Protein AF-A0A7C3EYP2-F1 (afdb_monomer_lite)

Secondary structure (DSSP, 8-state):
--HHHHHHHHHHHHHHHHHHHHHTTS-HHHHHHHHH--STTT-HHHHHHHHHHHHHHHHHHT--GGGHHHHHHHHHHHHHHHHHTT--HHHHHHHHHHHHHHHHHHHGGG--SHHHHHHHHHHHHHHHHHHHHHHHHHHHHHHHHHHHHHHHHHHHHHHHHHHHHHHHT--S------------

Radius of gyration: 26.01 Å; chains: 1; bounding box: 53×45×93 Å

Sequence (184 aa):
MDLNLSLNNSKGLLLSEWINSVFDSYPVESGKFLKNGKNRFSNPVGYNIAKDLETLFDFIINYS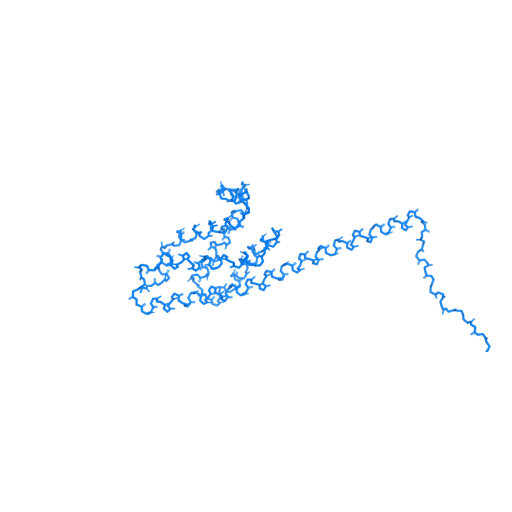DSNKPKIRESLNNFLKIRVVQDFDPSVTINFFLNLKKIIYSNLNGHLNNTNDLDNLMDLFNTIDSIALEAVDIFVSLKAKIYEIKANEMKNRFGKMADRIMKKYGIDENFDNDTNLSEGS

Foldseek 3Di:
DPLLVLCVVCVVVLLVQLLLVLLVLDDPVSSVQLVPDPDCVSHVPSVLLSVLSSQLSVCLSVPDPVCVVVNLVSLLSNLLVCVVVVHDLVSSLCSLVSSLVSSCVSCVVPQDDPVSVVVSVVSNVSSVVSSVSSSVSNVVSNVVVVVVVVVVVVVVVVVVVVVVC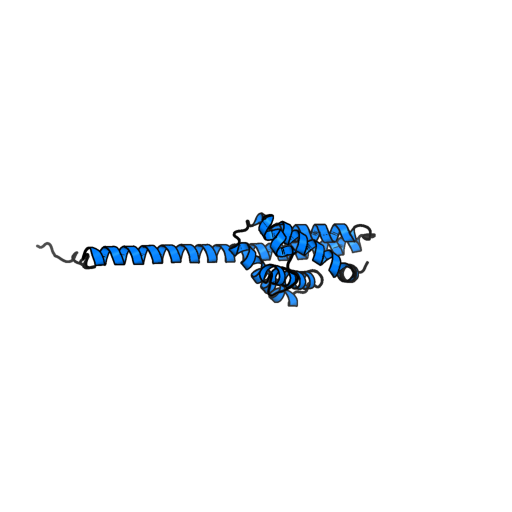VVVVPDPPPDPPPPDDDDD

Structure (mmCIF, N/CA/C/O backbone):
data_AF-A0A7C3EYP2-F1
#
_entry.id   AF-A0A7C3EYP2-F1
#
loop_
_atom_site.group_PDB
_atom_site.id
_atom_site.type_symbol
_atom_site.label_atom_id
_atom_site.label_alt_id
_atom_site.label_comp_id
_atom_site.label_asym_id
_atom_site.label_entity_id
_atom_site.label_seq_id
_atom_site.pdbx_PDB_ins_code
_atom_site.Cartn_x
_atom_site.Cartn_y
_atom_site.Cartn_z
_atom_site.occupancy
_atom_site.B_iso_or_equiv
_atom_site.auth_seq_id
_atom_site.auth_comp_id
_atom_site.auth_asym_id
_atom_site.auth_atom_id
_atom_site.pdbx_PDB_model_num
ATOM 1 N N . MET A 1 1 ? 19.750 -3.880 -20.215 1.00 71.00 1 MET A N 1
ATOM 2 C CA . MET A 1 1 ? 19.054 -2.594 -20.013 1.00 71.00 1 MET A CA 1
ATOM 3 C C . MET A 1 1 ? 19.308 -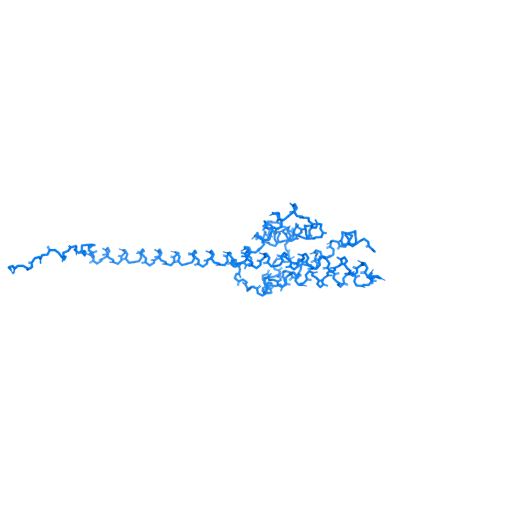2.147 -18.587 1.00 71.00 1 MET A C 1
ATOM 5 O O . MET A 1 1 ? 19.371 -2.994 -17.707 1.00 71.00 1 MET A O 1
ATOM 9 N N . ASP A 1 2 ? 19.500 -0.852 -18.345 1.00 83.38 2 ASP A N 1
ATOM 10 C CA . ASP A 1 2 ? 19.479 -0.345 -16.969 1.00 83.38 2 ASP A CA 1
ATOM 11 C C . ASP A 1 2 ? 18.010 -0.191 -16.552 1.00 83.38 2 ASP A C 1
ATOM 13 O O . ASP A 1 2 ? 17.324 0.736 -16.991 1.00 83.38 2 ASP A O 1
ATOM 17 N N . LEU A 1 3 ? 17.514 -1.156 -15.770 1.00 85.19 3 LEU A N 1
ATOM 18 C CA . LEU A 1 3 ? 16.118 -1.212 -15.336 1.00 85.19 3 LEU A CA 1
ATOM 19 C C . LEU A 1 3 ? 15.719 0.061 -14.578 1.00 85.19 3 LEU A C 1
ATOM 21 O O . LEU A 1 3 ? 14.656 0.623 -14.841 1.00 85.19 3 LEU A O 1
ATOM 25 N N . ASN A 1 4 ? 16.586 0.550 -13.692 1.00 83.00 4 ASN A N 1
ATOM 26 C CA . ASN A 1 4 ? 16.310 1.735 -12.885 1.00 83.00 4 ASN A CA 1
ATOM 27 C C . ASN A 1 4 ? 16.247 2.986 -13.755 1.00 83.00 4 ASN A C 1
ATOM 29 O O . ASN A 1 4 ? 15.359 3.818 -13.570 1.00 83.00 4 ASN A O 1
ATOM 33 N N . LEU A 1 5 ? 17.139 3.118 -14.738 1.00 85.75 5 LEU A N 1
ATOM 34 C CA . LEU A 1 5 ? 17.087 4.230 -15.686 1.00 85.75 5 LEU A CA 1
ATOM 35 C C . LEU A 1 5 ? 15.774 4.223 -16.484 1.00 85.75 5 LEU A C 1
ATOM 37 O O . LEU A 1 5 ? 15.124 5.257 -16.628 1.00 85.75 5 LEU A O 1
ATOM 41 N N . SER A 1 6 ? 15.347 3.060 -16.973 1.00 87.25 6 SER A N 1
ATOM 42 C CA . SER A 1 6 ? 14.109 2.929 -17.746 1.00 87.25 6 SER A CA 1
ATOM 43 C C . SER A 1 6 ? 12.844 3.169 -16.921 1.00 87.25 6 SER A C 1
ATOM 45 O O . SER A 1 6 ? 11.919 3.827 -17.405 1.00 87.25 6 SER A O 1
ATOM 47 N N . LEU A 1 7 ? 12.811 2.703 -15.670 1.00 88.06 7 LEU A N 1
ATOM 48 C CA . LEU A 1 7 ? 11.735 3.001 -14.723 1.00 88.06 7 LEU A CA 1
ATOM 49 C C . LEU A 1 7 ? 11.681 4.490 -14.384 1.00 88.06 7 LEU A C 1
ATOM 51 O O . LEU A 1 7 ? 10.604 5.076 -14.386 1.00 88.06 7 LEU A O 1
ATOM 55 N N . ASN A 1 8 ? 12.830 5.130 -14.162 1.00 86.94 8 ASN A N 1
ATOM 56 C CA . ASN A 1 8 ? 12.886 6.569 -13.904 1.00 86.94 8 ASN A CA 1
ATOM 57 C C . ASN A 1 8 ? 12.419 7.388 -15.117 1.00 86.94 8 ASN A C 1
ATOM 59 O O . ASN A 1 8 ? 11.638 8.325 -14.957 1.00 86.94 8 ASN A O 1
ATOM 63 N N . ASN A 1 9 ? 12.809 6.998 -16.334 1.00 89.50 9 ASN A N 1
ATOM 64 C CA . ASN A 1 9 ? 12.371 7.663 -17.566 1.00 89.50 9 ASN A CA 1
ATOM 65 C C . ASN A 1 9 ? 10.856 7.541 -17.801 1.00 89.50 9 ASN A C 1
ATOM 67 O O . ASN A 1 9 ? 10.242 8.443 -18.365 1.00 89.50 9 ASN A O 1
ATOM 71 N N . SER A 1 10 ? 10.247 6.440 -17.353 1.00 90.12 10 SER A N 1
ATOM 72 C CA . SER A 1 10 ? 8.806 6.179 -17.464 1.00 90.12 10 SER A CA 1
ATOM 73 C C . SER A 1 10 ? 8.018 6.494 -16.184 1.00 90.12 10 SER A C 1
ATOM 75 O O . SER A 1 10 ? 6.797 6.328 -16.171 1.00 90.12 10 SER A O 1
ATOM 77 N N . LYS A 1 11 ? 8.670 7.015 -15.128 1.00 91.00 11 LYS A N 1
ATOM 78 C CA . LYS A 1 11 ? 8.081 7.243 -13.794 1.00 91.00 11 LYS A CA 1
ATOM 79 C C . LYS A 1 11 ? 6.747 7.971 -13.864 1.00 91.00 11 LYS A C 1
ATOM 81 O O . LYS A 1 11 ? 5.790 7.540 -13.234 1.00 91.00 11 LYS A O 1
ATOM 86 N N . GLY A 1 12 ? 6.672 9.064 -14.625 1.00 90.56 12 GLY A N 1
ATOM 87 C CA . GLY A 1 12 ? 5.452 9.871 -14.719 1.00 90.56 12 GLY A CA 1
ATOM 88 C C . GLY A 1 12 ? 4.246 9.078 -15.232 1.00 90.56 12 GLY A C 1
ATOM 89 O O . GLY A 1 12 ? 3.145 9.224 -14.703 1.00 90.56 12 GLY A O 1
ATOM 90 N N . LEU A 1 13 ? 4.466 8.204 -16.217 1.00 93.31 13 LEU A N 1
ATOM 91 C CA . LEU A 1 13 ? 3.429 7.340 -16.776 1.00 93.31 13 LEU A CA 1
ATOM 92 C C . LEU A 1 13 ? 3.058 6.227 -15.790 1.00 93.31 13 LEU A C 1
ATOM 94 O O . LEU A 1 13 ? 1.887 6.105 -15.435 1.00 93.31 13 LEU A O 1
ATOM 98 N N . LEU A 1 14 ? 4.050 5.490 -15.280 1.00 94.44 14 LEU A N 1
ATOM 99 C CA . LEU A 1 14 ? 3.839 4.383 -14.337 1.00 94.44 14 LEU A CA 1
ATOM 100 C C . LEU A 1 14 ? 3.109 4.845 -13.070 1.00 94.44 14 LEU A C 1
ATOM 102 O O . LEU A 1 14 ? 2.150 4.216 -12.625 1.00 94.44 14 LEU A O 1
ATOM 106 N N . LEU A 1 15 ? 3.537 5.977 -12.509 1.00 93.25 15 LEU A N 1
ATOM 107 C CA . LEU A 1 15 ? 2.938 6.565 -11.318 1.00 93.25 15 LEU A CA 1
ATOM 108 C C . LEU A 1 15 ? 1.503 7.026 -11.587 1.00 93.25 15 LEU A C 1
ATOM 110 O O . LEU A 1 15 ? 0.626 6.803 -10.754 1.00 93.25 15 LEU A O 1
ATOM 114 N N . SER A 1 16 ? 1.240 7.636 -12.747 1.00 92.56 16 SER A N 1
ATOM 115 C CA . SER A 1 16 ? -0.114 8.052 -13.116 1.00 92.56 16 SER A CA 1
ATOM 116 C C . SER A 1 16 ? -1.056 6.855 -13.253 1.00 92.56 16 SER A C 1
ATOM 118 O O . SER A 1 16 ? -2.148 6.873 -12.682 1.00 92.56 16 SER A O 1
ATOM 120 N N . GLU A 1 17 ? -0.635 5.795 -13.948 1.00 94.81 17 GLU A N 1
ATOM 121 C CA . GLU A 1 17 ? -1.406 4.553 -14.070 1.00 94.81 17 GLU A CA 1
ATOM 122 C C . GLU A 1 17 ? -1.655 3.914 -12.703 1.00 94.81 17 GLU A C 1
ATOM 124 O O . GLU A 1 17 ? -2.774 3.489 -12.399 1.00 94.81 17 GLU A O 1
ATOM 129 N N . TRP A 1 18 ? -0.642 3.909 -11.838 1.00 95.31 18 TRP A N 1
ATOM 130 C CA . TRP A 1 18 ? -0.752 3.301 -10.522 1.00 95.31 18 TRP A CA 1
ATOM 131 C C . TRP A 1 18 ? -1.697 4.068 -9.595 1.00 95.31 18 TRP A C 1
ATOM 133 O O . TRP A 1 18 ? -2.602 3.461 -9.014 1.00 95.31 18 TRP A O 1
ATOM 143 N N . ILE A 1 19 ? -1.566 5.395 -9.519 1.00 92.12 19 ILE A N 1
ATOM 144 C CA . ILE A 1 19 ? -2.482 6.266 -8.769 1.00 92.12 19 ILE A CA 1
ATOM 145 C C . ILE A 1 19 ? -3.916 6.099 -9.284 1.00 92.12 19 ILE A C 1
ATOM 147 O O . ILE A 1 19 ? -4.846 5.950 -8.488 1.00 92.12 19 ILE A O 1
ATOM 151 N N . ASN A 1 20 ? -4.108 6.063 -10.605 1.00 91.62 20 ASN A N 1
ATOM 152 C CA . ASN A 1 20 ? -5.425 5.838 -11.194 1.00 91.62 20 ASN A CA 1
ATOM 153 C C . ASN A 1 20 ? -6.003 4.481 -10.780 1.00 91.62 20 ASN A C 1
ATOM 155 O O . ASN A 1 20 ? -7.149 4.437 -10.336 1.00 91.62 20 ASN A O 1
ATOM 159 N N . SER A 1 21 ? -5.198 3.412 -10.815 1.00 92.62 21 SER A N 1
ATOM 160 C CA . SER A 1 21 ? -5.619 2.079 -10.364 1.00 92.62 21 SER A CA 1
ATOM 161 C C . SER A 1 21 ? -6.024 2.056 -8.884 1.00 92.62 21 SER A C 1
ATOM 163 O O . SER A 1 21 ? -6.942 1.334 -8.494 1.00 92.62 21 SER A O 1
ATOM 165 N N . VAL A 1 22 ? -5.374 2.876 -8.050 1.00 91.56 22 VAL A N 1
ATOM 166 C CA . VAL A 1 22 ? -5.739 3.044 -6.642 1.00 91.56 22 VAL A CA 1
ATOM 167 C C . VAL A 1 22 ? -7.071 3.770 -6.519 1.00 91.56 22 VAL A C 1
ATOM 169 O O . VAL A 1 22 ? -7.926 3.315 -5.764 1.00 91.56 22 VAL A O 1
ATOM 172 N N . PHE A 1 23 ? -7.295 4.851 -7.261 1.00 89.94 23 PHE A N 1
ATOM 173 C CA . PHE A 1 23 ? -8.579 5.554 -7.238 1.00 89.94 23 PHE A CA 1
ATOM 174 C C . PHE A 1 23 ? -9.731 4.707 -7.783 1.00 89.94 23 PHE A C 1
ATOM 176 O O . PHE A 1 23 ? -10.835 4.790 -7.253 1.00 89.94 23 PHE A O 1
ATOM 183 N N . ASP A 1 24 ? -9.470 3.838 -8.758 1.00 89.44 24 ASP A N 1
ATOM 184 C CA . ASP A 1 24 ? -10.454 2.883 -9.281 1.00 89.44 24 ASP A CA 1
ATOM 185 C C . ASP A 1 24 ? -10.814 1.768 -8.290 1.00 89.44 24 ASP A C 1
ATOM 187 O O . ASP A 1 24 ? -11.819 1.088 -8.473 1.00 89.44 24 ASP A O 1
ATOM 191 N N . SER A 1 25 ? -10.044 1.603 -7.206 1.00 87.94 25 SER A N 1
ATOM 192 C CA . SER A 1 25 ? -10.422 0.705 -6.107 1.00 87.94 25 SER A CA 1
ATOM 193 C C . SER A 1 25 ? -11.463 1.302 -5.150 1.00 87.94 25 SER A C 1
ATOM 195 O O . SER A 1 25 ? -11.993 0.580 -4.311 1.00 87.94 25 SER A O 1
ATOM 197 N N . TYR A 1 26 ? -11.778 2.597 -5.268 1.00 84.56 26 TYR A N 1
ATOM 198 C CA . TYR A 1 26 ? -12.835 3.245 -4.488 1.00 84.56 26 TYR A CA 1
ATOM 199 C C . TYR A 1 26 ? -14.195 3.116 -5.191 1.00 84.56 26 TYR A C 1
ATOM 201 O O . TYR A 1 26 ? -14.243 3.046 -6.422 1.00 84.56 26 TYR A O 1
ATOM 209 N N . PRO A 1 27 ? -15.317 3.155 -4.444 1.00 82.38 27 PRO A N 1
ATOM 210 C CA . PRO A 1 27 ? -16.649 3.241 -5.038 1.00 82.38 27 PRO A CA 1
ATOM 211 C C . PRO A 1 27 ? -16.726 4.359 -6.085 1.00 82.38 27 PRO A C 1
ATOM 213 O O . PRO A 1 27 ? -16.135 5.422 -5.893 1.00 82.38 27 PRO A O 1
ATOM 216 N N . VAL A 1 28 ? -17.470 4.138 -7.174 1.00 75.88 28 VAL A N 1
ATOM 217 C CA . VAL A 1 28 ? -17.462 4.991 -8.384 1.00 75.88 28 VAL A CA 1
ATOM 218 C C . VAL A 1 28 ? -17.625 6.485 -8.076 1.00 75.88 28 VAL A C 1
ATOM 220 O O . VAL A 1 28 ? -16.943 7.319 -8.674 1.00 75.88 28 VAL A O 1
ATOM 223 N N . GLU A 1 29 ? -18.504 6.840 -7.140 1.00 71.25 29 GLU A N 1
ATOM 224 C CA . GLU A 1 29 ? -18.741 8.234 -6.746 1.00 71.25 29 GLU A CA 1
ATOM 225 C C . GLU A 1 29 ? -17.536 8.848 -6.019 1.00 71.25 29 GLU A C 1
ATOM 227 O O . GLU A 1 29 ? -17.077 9.935 -6.380 1.00 71.25 29 GLU A O 1
ATOM 232 N N . SER A 1 30 ? -16.960 8.127 -5.054 1.00 74.12 30 SER A N 1
ATOM 233 C CA . SER A 1 30 ? -15.764 8.555 -4.322 1.00 74.12 30 SER A CA 1
ATOM 234 C C . SER A 1 30 ? -14.523 8.579 -5.219 1.00 74.12 30 SER A C 1
ATOM 236 O O . SER A 1 30 ? -13.740 9.524 -5.157 1.00 74.12 30 SER A O 1
ATOM 238 N N . GLY A 1 31 ? -14.362 7.592 -6.106 1.00 74.38 31 GLY A N 1
ATOM 239 C CA . GLY A 1 31 ? -13.248 7.513 -7.053 1.00 74.38 31 GLY A CA 1
ATOM 240 C C . GLY A 1 31 ? -13.218 8.695 -8.027 1.00 74.38 31 GLY A C 1
ATOM 241 O O . GLY A 1 31 ? -12.165 9.298 -8.236 1.00 74.38 31 GLY A O 1
ATOM 242 N N . LYS A 1 32 ? -14.377 9.106 -8.566 1.00 74.19 32 LYS A N 1
ATOM 243 C CA . LYS A 1 32 ? -14.487 10.305 -9.423 1.00 74.19 32 LYS A CA 1
ATOM 244 C C . LYS A 1 32 ? -14.078 11.580 -8.684 1.00 74.19 32 LYS A C 1
ATOM 246 O O . LYS A 1 32 ? -13.368 12.410 -9.249 1.00 74.19 32 LYS A O 1
ATOM 251 N N . PHE A 1 33 ? -14.490 11.729 -7.426 1.00 75.38 33 PHE A N 1
ATOM 252 C CA . PHE A 1 33 ? -14.100 12.875 -6.604 1.00 75.38 33 PHE A CA 1
ATOM 253 C C . PHE A 1 33 ? -12.584 12.909 -6.359 1.00 75.38 33 PHE A C 1
ATOM 255 O O . PHE A 1 33 ? -11.954 13.952 -6.542 1.00 75.38 33 PHE A O 1
ATOM 262 N N . LEU A 1 34 ? -11.984 11.756 -6.041 1.00 77.38 34 LEU A N 1
ATOM 263 C CA . LEU A 1 34 ? -10.539 11.629 -5.832 1.00 77.38 34 LEU A CA 1
ATOM 264 C C . LEU A 1 34 ? -9.728 11.931 -7.104 1.00 77.38 34 LEU A C 1
ATOM 266 O O . LEU A 1 34 ? -8.664 12.539 -7.001 1.00 77.38 34 LEU A O 1
ATOM 270 N N . LYS A 1 35 ? -10.242 11.577 -8.290 1.00 76.38 35 LYS A N 1
ATOM 271 C CA . LYS A 1 35 ? -9.603 11.852 -9.592 1.00 76.38 35 LYS A CA 1
ATOM 272 C C . LYS A 1 35 ? -9.682 13.322 -10.027 1.00 76.38 35 LYS A C 1
ATOM 274 O O . LYS A 1 35 ? -8.767 13.817 -10.680 1.00 76.38 35 LYS A O 1
ATOM 279 N N . ASN A 1 36 ? -10.752 14.034 -9.672 1.00 66.38 36 ASN A N 1
ATOM 280 C CA . ASN A 1 36 ? -11.048 15.362 -10.227 1.00 66.38 36 ASN A CA 1
ATOM 281 C C . ASN A 1 36 ? -10.349 16.536 -9.515 1.00 66.38 36 ASN A C 1
ATOM 283 O O . ASN A 1 36 ? -10.402 17.670 -9.994 1.00 66.38 36 ASN A O 1
ATOM 287 N N . GLY A 1 37 ? -9.683 16.308 -8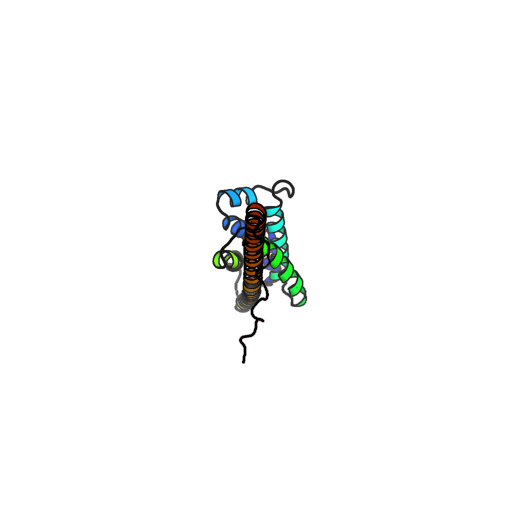.381 1.00 56.75 37 GLY A N 1
ATOM 288 C CA . GLY A 1 37 ? -9.077 17.382 -7.595 1.00 56.75 37 GLY A CA 1
ATOM 289 C C . GLY A 1 37 ? -7.560 17.477 -7.735 1.00 56.75 37 GLY A C 1
ATOM 290 O O . GLY A 1 37 ? -6.846 16.796 -7.009 1.00 56.75 37 GLY A O 1
ATOM 291 N N . LYS A 1 38 ? -7.070 18.389 -8.588 1.00 54.66 38 LYS A N 1
ATOM 292 C CA . LYS A 1 38 ? -5.643 18.789 -8.647 1.00 54.66 38 LYS A CA 1
ATOM 293 C C . LYS A 1 38 ? -5.220 19.727 -7.506 1.00 54.66 38 LYS A C 1
ATOM 295 O O . LYS A 1 38 ? -4.036 19.991 -7.327 1.00 54.66 38 LYS A O 1
ATOM 300 N N . ASN A 1 39 ? -6.179 20.269 -6.753 1.00 61.38 39 ASN A N 1
ATOM 301 C CA . ASN A 1 39 ? -5.937 21.244 -5.697 1.00 61.38 39 ASN A CA 1
ATOM 302 C C . ASN A 1 39 ? -6.063 20.584 -4.312 1.00 61.38 39 ASN A C 1
ATOM 304 O O . ASN A 1 39 ? -7.123 20.069 -3.954 1.00 61.38 39 ASN A O 1
ATOM 308 N N . ARG A 1 40 ? -4.993 20.663 -3.508 1.00 64.81 40 ARG A N 1
ATOM 309 C CA . ARG A 1 40 ? -4.928 20.166 -2.119 1.00 64.81 40 ARG A CA 1
ATOM 310 C C . ARG A 1 40 ? -6.051 20.681 -1.210 1.00 64.81 40 ARG A C 1
ATOM 312 O O . ARG A 1 40 ? -6.354 20.035 -0.215 1.00 64.81 40 ARG A O 1
ATOM 319 N N . PHE A 1 41 ? -6.649 21.831 -1.528 1.00 62.62 41 PHE A N 1
ATOM 320 C CA . PHE A 1 41 ? -7.737 22.419 -0.744 1.00 62.62 41 PHE A CA 1
ATOM 321 C C . PHE A 1 41 ? -9.117 21.873 -1.123 1.00 62.62 41 PHE A C 1
ATOM 323 O O . PHE A 1 41 ? -9.984 21.796 -0.260 1.00 62.62 41 PHE A O 1
ATOM 330 N N . SER A 1 42 ? -9.325 21.467 -2.380 1.00 67.62 42 SER A N 1
ATOM 331 C CA . SER A 1 42 ? -10.602 20.888 -2.822 1.00 67.62 42 SER A CA 1
ATOM 332 C C . SER A 1 42 ? -10.642 19.364 -2.704 1.00 67.62 42 SER A C 1
ATOM 334 O O . SER A 1 42 ? -11.723 18.798 -2.584 1.00 67.62 42 SER A O 1
ATOM 336 N N . ASN A 1 43 ? -9.482 18.699 -2.708 1.00 79.81 43 ASN A N 1
ATOM 337 C CA . ASN A 1 43 ? -9.355 17.244 -2.599 1.00 79.81 43 ASN A CA 1
ATOM 338 C C . ASN A 1 43 ? -8.125 16.844 -1.758 1.00 79.81 43 ASN A C 1
ATOM 340 O O . ASN A 1 43 ? -7.140 16.317 -2.286 1.00 79.81 43 ASN A O 1
ATOM 344 N N . PRO A 1 44 ? -8.143 17.103 -0.439 1.00 76.25 44 PRO A N 1
ATOM 345 C CA . PRO A 1 44 ? -7.002 16.820 0.430 1.00 76.25 44 PRO A CA 1
ATOM 346 C C . PRO A 1 44 ? -6.674 15.323 0.508 1.00 76.25 44 PRO A C 1
ATOM 348 O O . PRO A 1 44 ? -5.506 14.954 0.590 1.00 76.25 44 PRO A O 1
ATOM 351 N N . VAL A 1 45 ? -7.688 14.451 0.446 1.00 79.31 45 VAL A N 1
ATOM 352 C CA . VAL A 1 45 ? -7.500 12.994 0.518 1.00 79.31 45 VAL A CA 1
ATOM 353 C C . VAL A 1 45 ? -6.816 12.469 -0.742 1.00 79.31 45 VAL A C 1
ATOM 355 O O . VAL A 1 45 ? -5.802 11.786 -0.632 1.00 79.31 45 VAL A O 1
ATOM 358 N N . GLY A 1 46 ? -7.315 12.824 -1.932 1.00 84.06 46 GLY A N 1
ATOM 359 C CA . GLY A 1 46 ? -6.696 12.404 -3.191 1.00 84.06 46 GLY A CA 1
ATOM 360 C C . GLY A 1 46 ? -5.280 12.954 -3.356 1.00 84.06 46 GLY A C 1
ATOM 361 O O . GLY A 1 46 ? -4.395 12.220 -3.787 1.00 84.06 46 GLY A O 1
ATOM 362 N N . TYR A 1 47 ? -5.036 14.198 -2.926 1.00 84.94 47 TYR A N 1
ATOM 363 C CA . TYR A 1 47 ? -3.694 14.784 -2.918 1.00 84.94 47 TYR A CA 1
ATOM 364 C C . TYR A 1 47 ? -2.723 14.011 -2.013 1.00 84.94 47 TYR A C 1
ATOM 366 O O . TYR A 1 47 ? -1.614 13.694 -2.438 1.00 84.94 47 TYR A O 1
ATOM 374 N N . ASN A 1 48 ? -3.133 13.680 -0.783 1.00 84.88 48 ASN A N 1
ATOM 375 C CA . ASN A 1 48 ? -2.282 12.930 0.145 1.00 84.88 48 ASN A CA 1
ATOM 376 C C . ASN A 1 48 ? -1.998 11.514 -0.366 1.00 84.88 48 ASN A C 1
ATOM 378 O O . ASN A 1 48 ? -0.847 11.098 -0.345 1.00 84.88 48 ASN A O 1
ATOM 382 N N . ILE A 1 49 ? -3.006 10.817 -0.906 1.00 85.75 49 ILE A N 1
ATOM 383 C CA . ILE A 1 49 ? -2.812 9.498 -1.526 1.00 85.75 49 ILE A CA 1
ATOM 384 C C . ILE A 1 49 ? -1.802 9.586 -2.673 1.00 85.75 49 ILE A C 1
ATOM 386 O O . ILE A 1 49 ? -0.867 8.796 -2.716 1.00 85.75 49 ILE A O 1
ATOM 390 N N . ALA A 1 50 ? -1.959 10.549 -3.586 1.00 88.44 50 ALA A N 1
ATOM 391 C CA . ALA A 1 50 ? -1.042 10.713 -4.710 1.00 88.44 50 ALA A CA 1
ATOM 392 C C . ALA A 1 50 ? 0.401 10.970 -4.243 1.00 88.44 50 ALA A C 1
ATOM 394 O O . ALA A 1 50 ? 1.324 10.341 -4.749 1.00 88.44 50 ALA A O 1
ATOM 395 N N . LYS A 1 51 ? 0.588 11.838 -3.240 1.00 87.88 51 LYS A N 1
ATOM 396 C CA . LYS A 1 51 ? 1.904 12.158 -2.669 1.00 87.88 51 LYS A CA 1
ATOM 397 C C . LYS A 1 51 ? 2.546 10.967 -1.948 1.00 87.88 51 LYS A C 1
ATOM 399 O O . LYS A 1 51 ? 3.745 10.728 -2.104 1.00 87.88 51 LYS A O 1
ATOM 404 N N . ASP A 1 52 ? 1.768 10.234 -1.154 1.00 88.50 52 ASP A N 1
ATOM 405 C CA . ASP A 1 52 ? 2.249 9.048 -0.442 1.00 88.50 52 ASP A CA 1
ATOM 406 C C . ASP A 1 52 ? 2.642 7.947 -1.435 1.00 88.50 52 ASP A C 1
ATOM 408 O O . ASP A 1 52 ? 3.686 7.319 -1.269 1.00 88.50 52 ASP A O 1
ATOM 412 N N . LEU A 1 53 ? 1.858 7.760 -2.505 1.00 90.75 53 LEU A N 1
ATOM 413 C CA . LEU A 1 53 ? 2.173 6.812 -3.574 1.00 90.75 53 LEU A CA 1
ATOM 414 C C . LEU A 1 53 ? 3.385 7.248 -4.397 1.00 90.75 53 LEU A C 1
ATOM 416 O O . LEU A 1 53 ? 4.219 6.410 -4.706 1.00 90.75 53 LEU A O 1
ATOM 420 N N . GLU A 1 54 ? 3.541 8.532 -4.714 1.00 91.75 54 GLU A N 1
ATOM 421 C CA . GLU A 1 54 ? 4.749 9.037 -5.380 1.00 91.75 54 GLU A CA 1
ATOM 422 C C . GLU A 1 54 ? 6.005 8.728 -4.560 1.00 91.75 54 GLU A C 1
ATOM 424 O O . GLU A 1 54 ? 6.972 8.167 -5.073 1.00 91.75 54 GLU A O 1
ATOM 429 N N . THR A 1 55 ? 5.948 9.023 -3.262 1.00 90.38 55 THR A N 1
ATOM 430 C CA . THR A 1 55 ? 7.047 8.768 -2.326 1.00 90.38 55 THR A CA 1
ATOM 431 C C . THR A 1 55 ? 7.349 7.271 -2.219 1.00 90.38 55 THR A C 1
ATOM 433 O O . THR A 1 55 ? 8.506 6.853 -2.259 1.00 90.38 55 THR A O 1
ATOM 436 N N . LEU A 1 56 ? 6.306 6.446 -2.107 1.00 92.00 56 LEU A N 1
ATOM 437 C CA . LEU A 1 56 ? 6.437 4.996 -2.034 1.00 92.00 56 LEU A CA 1
ATOM 438 C C . LEU A 1 56 ? 7.010 4.415 -3.333 1.00 92.00 56 LEU A C 1
ATOM 440 O O . LEU A 1 56 ? 7.873 3.545 -3.269 1.00 92.00 56 LEU A O 1
ATOM 444 N N . PHE A 1 57 ? 6.581 4.911 -4.496 1.00 93.00 57 PHE A N 1
ATOM 445 C CA . PHE A 1 57 ? 7.107 4.495 -5.796 1.00 93.00 57 PHE A CA 1
ATOM 446 C C . PHE A 1 57 ? 8.614 4.747 -5.882 1.00 93.00 57 PHE A C 1
ATOM 448 O O . PHE A 1 57 ? 9.363 3.837 -6.227 1.00 93.00 57 PHE A O 1
ATOM 455 N N . ASP A 1 58 ? 9.067 5.941 -5.490 1.00 91.69 58 ASP A N 1
ATOM 456 C CA . ASP A 1 58 ? 10.488 6.298 -5.510 1.00 91.69 58 ASP A CA 1
ATOM 457 C C . ASP A 1 58 ? 11.341 5.391 -4.626 1.00 91.69 58 ASP A C 1
ATOM 459 O O . ASP A 1 58 ? 12.442 5.001 -5.023 1.00 91.69 58 ASP A O 1
ATOM 463 N N . PHE A 1 59 ? 10.835 5.024 -3.446 1.00 91.88 59 PHE A N 1
ATOM 464 C CA . PHE A 1 59 ? 11.536 4.100 -2.560 1.00 91.88 59 PHE A CA 1
ATOM 465 C C . PHE A 1 59 ? 11.471 2.644 -3.018 1.00 91.88 59 PHE A C 1
ATOM 467 O O . PHE A 1 59 ? 12.385 1.891 -2.700 1.00 91.88 59 PHE A O 1
ATOM 474 N N . ILE A 1 60 ? 10.431 2.237 -3.749 1.00 91.62 60 ILE A N 1
ATOM 475 C CA . ILE A 1 60 ? 10.337 0.891 -4.327 1.00 91.62 60 ILE A CA 1
ATOM 476 C C . ILE A 1 60 ? 11.340 0.733 -5.472 1.00 91.62 60 ILE A C 1
ATOM 478 O O . ILE A 1 60 ? 12.084 -0.242 -5.492 1.00 91.62 60 ILE A O 1
ATOM 482 N N . ILE A 1 61 ? 11.383 1.677 -6.418 1.00 90.19 61 ILE A N 1
ATOM 483 C CA . ILE A 1 61 ? 12.273 1.561 -7.587 1.00 90.19 61 ILE A CA 1
ATOM 484 C C . ILE A 1 61 ? 13.746 1.782 -7.213 1.00 90.19 61 ILE A C 1
ATOM 486 O O . ILE A 1 61 ? 14.627 1.192 -7.823 1.00 90.19 61 ILE A O 1
ATOM 490 N N . ASN A 1 62 ? 14.021 2.607 -6.196 1.00 88.44 62 ASN A N 1
ATOM 491 C CA . ASN A 1 62 ? 15.369 2.856 -5.675 1.00 88.44 62 ASN A CA 1
ATOM 492 C C . ASN A 1 62 ? 15.551 2.184 -4.308 1.00 88.44 62 ASN A C 1
ATOM 494 O O . ASN A 1 62 ? 16.041 2.799 -3.353 1.00 88.44 62 ASN A O 1
ATOM 498 N N . TYR A 1 63 ? 15.071 0.948 -4.187 1.00 89.69 63 TYR A N 1
ATOM 499 C CA . TYR A 1 63 ? 15.056 0.253 -2.913 1.00 89.69 63 TYR A CA 1
ATOM 500 C C . TYR A 1 63 ? 16.459 0.082 -2.332 1.00 89.69 63 TYR A C 1
ATOM 502 O O . TYR A 1 63 ? 17.407 -0.335 -2.995 1.00 89.69 63 TYR A O 1
ATOM 510 N N . SER A 1 64 ? 16.563 0.394 -1.045 1.00 90.38 64 SER A N 1
ATOM 511 C CA . SER A 1 64 ? 17.735 0.159 -0.216 1.00 90.38 64 SER A CA 1
ATOM 512 C C . SER A 1 64 ? 17.279 -0.089 1.217 1.00 90.38 64 SER A C 1
ATOM 514 O O . SER A 1 64 ? 16.258 0.446 1.660 1.00 90.38 64 SER A O 1
ATOM 516 N N . ASP A 1 65 ? 18.063 -0.841 1.990 1.00 88.06 65 ASP A N 1
ATOM 517 C CA . ASP A 1 65 ? 17.745 -1.099 3.401 1.00 88.06 65 ASP A CA 1
ATOM 518 C C . ASP A 1 65 ? 17.618 0.191 4.228 1.00 88.06 65 ASP A C 1
ATOM 520 O O . ASP A 1 65 ? 16.804 0.271 5.148 1.00 88.06 65 ASP A O 1
ATOM 524 N N . SER A 1 66 ? 18.360 1.239 3.862 1.00 90.56 66 SER A N 1
ATOM 525 C CA . SER A 1 66 ? 18.267 2.564 4.486 1.00 90.56 66 SER A CA 1
ATOM 526 C C . SER A 1 66 ? 16.915 3.259 4.272 1.00 90.56 66 SER A C 1
ATOM 528 O O . SER A 1 66 ? 16.546 4.126 5.066 1.00 90.56 66 SER A O 1
ATOM 530 N N . ASN A 1 67 ? 16.157 2.879 3.238 1.00 90.44 67 ASN A N 1
ATOM 531 C CA . ASN A 1 67 ? 14.852 3.457 2.921 1.00 90.44 67 ASN A CA 1
ATOM 532 C C . ASN A 1 67 ? 13.689 2.741 3.630 1.00 90.44 67 ASN A C 1
ATOM 534 O O . ASN A 1 67 ? 12.591 3.299 3.685 1.00 90.44 67 ASN A O 1
ATOM 538 N N . LYS A 1 68 ? 13.915 1.565 4.241 1.00 89.31 68 LYS A N 1
ATOM 539 C CA . LYS A 1 68 ? 12.874 0.775 4.931 1.00 89.31 68 LYS A CA 1
ATOM 540 C C . LYS A 1 68 ? 12.015 1.581 5.918 1.00 89.31 68 LYS A C 1
ATOM 542 O O . LYS A 1 68 ? 10.790 1.477 5.837 1.00 89.31 68 LYS A O 1
ATOM 547 N N . PRO A 1 69 ? 12.574 2.428 6.810 1.00 91.69 69 PRO A N 1
ATOM 548 C CA . PRO A 1 69 ? 11.750 3.206 7.738 1.00 91.69 69 PRO A CA 1
ATOM 549 C C . PRO A 1 69 ? 10.791 4.167 7.027 1.00 91.69 69 PRO A C 1
ATOM 551 O O . PRO A 1 69 ? 9.647 4.317 7.449 1.00 91.69 69 PRO A O 1
ATOM 554 N N . LYS A 1 70 ? 11.237 4.776 5.921 1.00 90.31 70 LYS A N 1
ATOM 555 C CA . LYS A 1 70 ? 10.433 5.721 5.137 1.00 90.31 70 LYS A CA 1
ATOM 556 C C . LYS A 1 70 ? 9.346 5.006 4.338 1.00 90.31 70 LYS A C 1
ATOM 558 O O . LYS A 1 70 ? 8.213 5.469 4.319 1.00 90.31 70 LYS A O 1
ATOM 563 N N . ILE A 1 71 ? 9.663 3.844 3.757 1.00 91.31 71 ILE A N 1
ATOM 564 C CA . ILE A 1 71 ? 8.672 2.960 3.122 1.00 91.31 71 ILE A CA 1
ATOM 565 C C . ILE A 1 71 ? 7.570 2.623 4.127 1.00 91.31 71 ILE A C 1
ATOM 567 O O . ILE A 1 71 ? 6.389 2.807 3.839 1.00 91.31 71 ILE A O 1
ATOM 571 N N . ARG A 1 72 ? 7.952 2.195 5.335 1.00 92.38 72 ARG A N 1
ATOM 572 C CA . ARG A 1 72 ? 7.007 1.845 6.399 1.00 92.38 72 ARG A CA 1
ATOM 573 C C . ARG A 1 72 ? 6.130 3.026 6.818 1.00 92.38 72 ARG A C 1
ATOM 575 O O . ARG A 1 72 ? 4.939 2.839 7.060 1.00 92.38 72 ARG A O 1
ATOM 582 N N . GLU A 1 73 ? 6.694 4.229 6.906 1.00 91.75 73 GLU A N 1
ATOM 583 C CA . GLU A 1 73 ? 5.946 5.454 7.207 1.00 91.75 73 GLU A CA 1
ATOM 584 C C . GLU A 1 73 ? 4.919 5.779 6.110 1.00 91.75 73 GLU A C 1
ATOM 586 O O . GLU A 1 73 ? 3.733 5.937 6.411 1.00 91.75 73 GLU A O 1
ATOM 591 N N . SER A 1 74 ? 5.343 5.798 4.841 1.00 90.44 74 SER A N 1
ATOM 592 C CA . SER A 1 74 ? 4.456 6.030 3.693 1.00 90.44 74 SER A CA 1
ATOM 593 C C . SER A 1 74 ? 3.347 4.978 3.603 1.00 90.44 74 SER A C 1
ATOM 595 O O . SER A 1 74 ? 2.182 5.325 3.403 1.00 90.44 74 SER A O 1
ATOM 597 N N . LEU A 1 75 ? 3.677 3.700 3.828 1.00 93.12 75 LEU A N 1
ATOM 598 C CA . LEU A 1 75 ? 2.691 2.623 3.902 1.00 93.12 75 LEU A CA 1
ATOM 599 C C . LEU A 1 75 ? 1.684 2.859 5.021 1.00 93.12 75 LEU A C 1
ATOM 601 O O . LEU A 1 75 ? 0.486 2.747 4.790 1.00 93.12 75 LEU A O 1
ATOM 605 N N . ASN A 1 76 ? 2.136 3.203 6.225 1.00 93.62 76 ASN A N 1
ATOM 606 C CA . ASN A 1 76 ? 1.242 3.432 7.356 1.00 93.62 76 ASN A CA 1
ATOM 607 C C . ASN A 1 76 ? 0.248 4.568 7.067 1.00 93.62 76 ASN A C 1
ATOM 609 O O . ASN A 1 76 ? -0.950 4.401 7.297 1.00 93.62 76 ASN A O 1
ATOM 613 N N . ASN A 1 77 ? 0.709 5.681 6.488 1.00 91.31 77 ASN A N 1
ATOM 614 C CA . ASN A 1 77 ? -0.158 6.804 6.119 1.00 91.31 77 ASN A CA 1
ATOM 615 C C . ASN A 1 77 ? -1.237 6.389 5.110 1.00 91.31 77 ASN A C 1
ATOM 617 O O . ASN A 1 77 ? -2.431 6.591 5.356 1.00 91.31 77 ASN A O 1
ATOM 621 N N . PHE A 1 78 ? -0.831 5.728 4.026 1.00 91.31 78 PHE A N 1
ATOM 622 C CA . PHE A 1 78 ? -1.745 5.248 2.995 1.00 91.31 78 PHE A CA 1
ATOM 623 C C . PHE A 1 78 ? -2.733 4.193 3.523 1.00 91.31 78 PHE A C 1
ATOM 625 O O . PHE A 1 78 ? -3.948 4.296 3.321 1.00 91.31 78 PHE A O 1
ATOM 632 N N . LEU A 1 79 ? -2.235 3.187 4.245 1.00 93.75 79 LEU A N 1
ATOM 633 C CA . LEU A 1 79 ? -3.043 2.092 4.781 1.00 93.75 79 LEU A CA 1
ATOM 634 C C . LEU A 1 79 ? -4.017 2.582 5.850 1.00 93.75 79 LEU A C 1
ATOM 636 O O . LEU A 1 79 ? -5.147 2.103 5.900 1.00 93.75 79 LEU A O 1
ATOM 640 N N . LYS A 1 80 ? -3.641 3.578 6.659 1.00 93.31 80 LYS A N 1
ATOM 641 C CA . LYS A 1 80 ? -4.543 4.195 7.638 1.00 93.31 80 LYS A CA 1
ATOM 642 C C . LYS A 1 80 ? -5.776 4.792 6.966 1.00 93.31 80 LYS A C 1
ATOM 644 O O . LYS A 1 80 ? -6.880 4.603 7.475 1.00 93.31 80 LYS A O 1
ATOM 649 N N . ILE A 1 81 ? -5.618 5.447 5.813 1.00 89.44 81 ILE A N 1
ATOM 650 C CA . ILE A 1 81 ? -6.754 5.955 5.029 1.00 89.44 81 ILE A CA 1
ATOM 651 C C . ILE A 1 81 ? -7.659 4.792 4.604 1.00 89.44 81 ILE A C 1
ATOM 653 O O . ILE A 1 81 ? -8.867 4.852 4.820 1.00 89.44 81 ILE A O 1
ATOM 657 N N . ARG A 1 82 ? -7.090 3.711 4.054 1.00 90.44 82 ARG A N 1
ATOM 658 C CA . ARG A 1 82 ? -7.865 2.540 3.603 1.00 90.44 82 ARG A CA 1
ATOM 659 C C . ARG A 1 82 ? -8.592 1.822 4.737 1.00 90.44 82 ARG A C 1
ATOM 661 O O . ARG A 1 82 ? -9.747 1.442 4.572 1.00 90.44 82 ARG A O 1
ATOM 668 N N . VAL A 1 83 ? -7.953 1.678 5.895 1.00 93.06 83 VAL A N 1
ATOM 669 C CA . VAL A 1 83 ? -8.566 1.069 7.084 1.00 93.06 83 VAL A CA 1
ATOM 670 C C . VAL A 1 83 ? -9.748 1.898 7.582 1.00 93.06 83 VAL A C 1
ATOM 672 O O . VAL A 1 83 ? -10.785 1.328 7.909 1.00 93.06 83 VAL A O 1
ATOM 675 N N . VAL A 1 84 ? -9.617 3.229 7.623 1.00 89.62 84 VAL A N 1
ATOM 676 C CA . VAL A 1 84 ? -10.712 4.133 8.025 1.00 89.62 84 VAL A CA 1
ATOM 677 C C . VAL A 1 84 ? -11.889 4.056 7.050 1.00 89.62 84 VAL A C 1
ATOM 679 O O . VAL A 1 84 ? -13.036 4.143 7.475 1.00 89.62 84 VAL A O 1
ATOM 682 N N . GLN A 1 85 ? -11.608 3.852 5.763 1.00 86.88 85 GLN A N 1
ATOM 683 C CA . GLN A 1 85 ? -12.609 3.633 4.711 1.00 86.88 85 GLN A CA 1
ATOM 684 C C . GLN A 1 85 ? -13.122 2.182 4.650 1.00 86.88 85 GLN A C 1
ATOM 686 O O . GLN A 1 85 ? -13.800 1.808 3.701 1.00 86.88 85 GLN A O 1
ATOM 691 N N . ASP A 1 86 ? -12.779 1.366 5.648 1.00 89.44 86 ASP A N 1
ATOM 692 C CA . ASP A 1 86 ? -13.218 -0.017 5.825 1.00 89.44 86 ASP A CA 1
ATOM 693 C C . ASP A 1 86 ? -12.935 -0.960 4.646 1.00 89.44 86 ASP A C 1
ATOM 695 O O . ASP A 1 86 ? -13.641 -1.940 4.442 1.00 89.44 86 ASP A O 1
ATOM 699 N N . PHE A 1 87 ? -11.855 -0.712 3.903 1.00 90.38 87 PHE A N 1
ATOM 700 C CA . PHE A 1 87 ? -11.431 -1.604 2.825 1.00 90.38 87 PHE A CA 1
ATOM 701 C C . PHE A 1 87 ? -11.141 -3.024 3.333 1.00 90.38 87 PHE A C 1
ATOM 703 O O . PHE A 1 87 ? -10.700 -3.219 4.474 1.00 90.38 87 PHE A O 1
ATOM 710 N N . ASP A 1 88 ? -11.317 -4.003 2.444 1.00 90.75 88 ASP A N 1
ATOM 711 C CA . ASP A 1 88 ? -10.901 -5.384 2.671 1.00 90.75 88 ASP A CA 1
ATOM 712 C C . ASP A 1 88 ? -9.377 -5.549 2.542 1.00 90.75 88 ASP A C 1
ATOM 714 O O . ASP A 1 88 ? -8.729 -4.825 1.768 1.00 90.75 88 ASP A O 1
ATOM 718 N N . PRO A 1 89 ? -8.780 -6.541 3.235 1.00 90.25 89 PRO A N 1
ATOM 719 C CA . PRO A 1 89 ? -7.366 -6.869 3.075 1.00 90.25 89 PRO A CA 1
ATOM 720 C C . PRO A 1 89 ? -6.996 -7.174 1.618 1.00 90.25 89 PRO A C 1
ATOM 722 O O . PRO A 1 89 ? -6.008 -6.650 1.111 1.00 90.25 89 PRO A O 1
ATOM 725 N N . SER A 1 90 ? -7.814 -7.958 0.910 1.00 91.38 90 SER A N 1
ATOM 726 C CA . SER A 1 90 ? -7.557 -8.356 -0.481 1.00 91.38 90 SER A CA 1
ATOM 727 C C . SER A 1 90 ? -7.466 -7.149 -1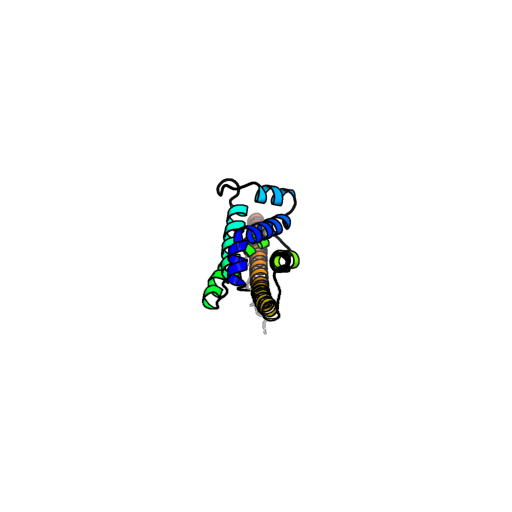.419 1.00 91.38 90 SER A C 1
ATOM 729 O O . SER A 1 90 ? -6.511 -7.030 -2.186 1.00 91.38 90 SER A O 1
ATOM 731 N N . VAL A 1 91 ? -8.406 -6.205 -1.308 1.00 89.62 91 VAL A N 1
ATOM 732 C CA . VAL A 1 91 ? -8.405 -4.955 -2.086 1.00 89.62 91 VAL A CA 1
ATOM 733 C C . VAL A 1 91 ? -7.222 -4.071 -1.696 1.00 89.62 91 VAL A C 1
ATOM 735 O O . VAL A 1 91 ? -6.634 -3.396 -2.545 1.00 89.62 91 VAL A O 1
ATOM 738 N N . THR A 1 92 ? -6.852 -4.082 -0.415 1.00 90.06 92 THR A N 1
ATOM 739 C CA . THR A 1 92 ? -5.721 -3.313 0.104 1.00 90.06 92 THR A CA 1
ATOM 740 C C . THR A 1 92 ? -4.381 -3.819 -0.395 1.00 90.06 92 THR A C 1
ATOM 742 O O . THR A 1 92 ? -3.536 -2.988 -0.680 1.00 90.06 92 THR A O 1
ATOM 745 N N . ILE A 1 93 ? -4.186 -5.125 -0.564 1.00 91.94 93 ILE A N 1
ATOM 746 C CA . ILE A 1 93 ? -2.928 -5.686 -1.083 1.00 91.94 93 ILE A CA 1
ATOM 747 C C . ILE A 1 93 ? -2.872 -5.659 -2.613 1.00 91.94 93 ILE A C 1
ATOM 749 O O . ILE A 1 93 ? -1.798 -5.510 -3.196 1.00 91.94 93 ILE A O 1
ATOM 753 N N . ASN A 1 94 ? -4.023 -5.711 -3.288 1.00 93.19 94 ASN A N 1
ATOM 754 C CA . ASN A 1 94 ? -4.086 -5.757 -4.748 1.00 93.19 94 ASN A CA 1
ATOM 755 C C . ASN A 1 94 ? -3.381 -4.575 -5.454 1.00 93.19 94 ASN A C 1
ATOM 757 O O . ASN A 1 94 ? -2.950 -4.724 -6.596 1.00 93.19 94 ASN A O 1
ATOM 761 N N . PHE A 1 95 ? -3.191 -3.418 -4.803 1.00 93.19 95 PHE A N 1
ATOM 762 C CA . PHE A 1 95 ? -2.481 -2.293 -5.433 1.00 93.19 95 PHE A CA 1
ATOM 763 C C . PHE A 1 95 ? -0.996 -2.579 -5.731 1.00 93.19 95 PHE A C 1
ATOM 765 O O . PHE A 1 95 ? -0.476 -2.038 -6.706 1.00 93.19 95 PHE A O 1
ATOM 772 N N . PHE A 1 96 ? -0.327 -3.455 -4.968 1.00 95.75 96 PHE A N 1
ATOM 773 C CA . PHE A 1 96 ? 1.038 -3.902 -5.284 1.00 95.75 96 PHE A CA 1
ATOM 774 C C . PHE A 1 96 ? 1.056 -4.820 -6.507 1.00 95.75 96 PHE A C 1
ATOM 776 O O . PHE A 1 96 ? 1.918 -4.706 -7.375 1.00 95.75 96 PHE A O 1
ATOM 783 N N . LEU A 1 97 ? 0.059 -5.703 -6.620 1.00 95.06 97 LEU A N 1
ATOM 784 C CA . LEU A 1 97 ? -0.093 -6.573 -7.786 1.00 95.06 97 LEU A CA 1
ATOM 785 C C . LEU A 1 97 ? -0.364 -5.752 -9.052 1.00 95.06 97 LEU A C 1
ATOM 787 O O . LEU A 1 97 ? 0.182 -6.053 -10.113 1.00 95.06 97 LEU A O 1
ATOM 791 N N . ASN A 1 98 ? -1.161 -4.688 -8.933 1.00 95.88 98 ASN A N 1
ATOM 792 C CA . ASN A 1 98 ? -1.378 -3.737 -10.018 1.00 95.88 98 ASN A CA 1
ATOM 793 C C . ASN A 1 98 ? -0.080 -3.022 -10.414 1.00 95.88 98 ASN A C 1
ATOM 795 O O . ASN A 1 98 ? 0.187 -2.914 -11.606 1.00 95.88 98 ASN A O 1
ATOM 799 N N . LEU A 1 99 ? 0.756 -2.611 -9.451 1.00 96.38 99 LEU A N 1
ATOM 800 C CA . LEU A 1 99 ? 2.063 -2.013 -9.744 1.00 96.38 99 LEU A CA 1
ATOM 801 C C . LEU A 1 99 ? 2.947 -2.957 -10.571 1.00 96.38 99 LEU A C 1
ATOM 803 O O . LEU A 1 99 ? 3.477 -2.545 -11.600 1.00 96.38 99 LEU A O 1
ATOM 807 N N . LYS A 1 100 ? 3.049 -4.236 -10.182 1.00 96.81 100 LYS A N 1
ATOM 808 C CA . LYS A 1 100 ? 3.816 -5.238 -10.946 1.00 96.81 100 LYS A CA 1
ATOM 809 C C . LYS A 1 100 ? 3.302 -5.382 -12.381 1.00 96.81 100 LYS A C 1
ATOM 811 O O . LYS A 1 100 ? 4.095 -5.403 -13.318 1.00 96.81 100 LYS A O 1
ATOM 816 N N . LYS A 1 101 ? 1.976 -5.429 -12.569 1.00 96.19 101 LYS A N 1
ATOM 817 C CA . LYS A 1 101 ? 1.352 -5.496 -13.904 1.00 96.19 101 LYS A CA 1
ATOM 818 C C . LYS A 1 101 ? 1.652 -4.257 -14.748 1.00 96.19 101 LYS A C 1
ATOM 820 O O . LYS A 1 101 ? 1.963 -4.402 -15.928 1.00 96.19 101 LYS A O 1
ATOM 825 N N . ILE A 1 102 ? 1.568 -3.069 -14.151 1.00 96.00 102 ILE A N 1
ATOM 826 C CA . ILE A 1 102 ? 1.858 -1.784 -14.803 1.00 96.00 102 ILE A CA 1
ATOM 827 C C . ILE A 1 102 ? 3.321 -1.741 -15.255 1.00 96.00 102 ILE A C 1
ATOM 829 O O . ILE A 1 102 ? 3.591 -1.470 -16.423 1.00 96.00 102 ILE A O 1
ATOM 833 N N . ILE A 1 103 ? 4.257 -2.100 -14.372 1.00 95.19 103 ILE A N 1
ATOM 834 C CA . ILE A 1 103 ? 5.687 -2.171 -14.699 1.00 95.19 103 ILE A CA 1
ATOM 835 C C . ILE A 1 103 ? 5.932 -3.171 -15.834 1.00 95.19 103 ILE A C 1
ATOM 837 O O . ILE A 1 103 ? 6.544 -2.819 -16.839 1.00 95.19 103 ILE A O 1
ATOM 841 N N . TYR A 1 104 ? 5.416 -4.399 -15.717 1.00 94.56 104 TYR A N 1
ATOM 842 C CA . TYR A 1 104 ? 5.609 -5.424 -16.744 1.00 94.56 104 TYR A CA 1
ATOM 843 C C . TYR A 1 104 ? 5.071 -4.983 -18.109 1.00 94.56 104 TYR A C 1
ATOM 845 O O . TYR A 1 104 ? 5.761 -5.119 -19.113 1.00 94.56 104 TYR A O 1
ATOM 853 N N . SER A 1 105 ? 3.864 -4.416 -18.150 1.00 94.12 105 SER A N 1
ATOM 854 C CA . SER A 1 105 ? 3.212 -4.011 -19.404 1.00 94.12 105 SER A CA 1
ATOM 855 C C . SER A 1 105 ? 3.961 -2.894 -20.130 1.00 94.12 105 SER A C 1
ATOM 857 O O . SER A 1 105 ? 3.913 -2.829 -21.352 1.00 94.12 105 SER A O 1
ATOM 859 N N . ASN A 1 106 ? 4.662 -2.035 -19.388 1.00 92.00 106 ASN A N 1
ATOM 860 C CA . ASN A 1 106 ? 5.443 -0.935 -19.948 1.00 92.00 106 ASN A CA 1
ATOM 861 C C . ASN A 1 106 ? 6.871 -1.340 -20.343 1.00 92.00 106 ASN A C 1
ATOM 863 O O . ASN A 1 106 ? 7.494 -0.666 -21.159 1.00 92.00 106 ASN A O 1
ATOM 867 N N . LEU A 1 107 ? 7.406 -2.423 -19.770 1.00 89.31 107 LEU A N 1
ATOM 868 C CA . LEU A 1 107 ? 8.780 -2.859 -20.023 1.00 89.31 107 LEU A CA 1
ATOM 869 C C . LEU A 1 107 ? 8.884 -4.091 -20.922 1.00 89.31 107 LEU A C 1
ATOM 871 O O . LEU A 1 107 ? 9.945 -4.297 -21.501 1.00 89.31 107 LEU A O 1
ATOM 875 N N . ASN A 1 108 ? 7.830 -4.902 -21.065 1.00 86.44 108 ASN A N 1
ATOM 876 C CA . ASN A 1 108 ? 7.890 -6.201 -21.748 1.00 86.44 108 ASN A CA 1
ATOM 877 C C . ASN A 1 108 ? 8.471 -6.145 -23.174 1.00 86.44 108 ASN A C 1
ATOM 879 O O . ASN A 1 108 ? 9.214 -7.046 -23.549 1.00 86.44 108 ASN A O 1
ATOM 883 N N . GLY A 1 109 ? 8.211 -5.081 -23.938 1.00 84.31 109 GLY A N 1
ATOM 884 C CA . GLY A 1 109 ? 8.771 -4.867 -25.278 1.00 84.31 109 GLY A CA 1
ATOM 885 C C . GLY A 1 109 ? 10.266 -4.519 -25.304 1.00 84.31 109 GLY A C 1
ATOM 886 O O . GLY A 1 109 ? 10.856 -4.434 -26.378 1.00 84.31 109 GLY A O 1
ATOM 887 N N . HIS A 1 110 ? 10.882 -4.309 -24.140 1.00 83.25 110 HIS A N 1
ATOM 888 C CA . HIS A 1 110 ? 12.286 -3.932 -23.967 1.00 83.25 110 HIS A CA 1
ATOM 889 C C . HIS A 1 110 ? 13.113 -4.985 -23.204 1.00 83.25 110 HIS A C 1
ATOM 891 O O . HIS A 1 110 ? 14.328 -4.822 -23.079 1.00 83.25 110 HIS A O 1
ATOM 897 N N . LEU A 1 111 ? 12.486 -6.067 -22.723 1.00 85.94 111 LEU A N 1
ATOM 898 C CA . LEU A 1 111 ? 13.154 -7.174 -22.028 1.00 85.94 111 LEU A CA 1
ATOM 899 C C . LEU A 1 111 ? 13.803 -8.112 -23.056 1.00 85.94 111 LEU A C 1
ATOM 901 O O . LEU A 1 111 ? 13.130 -8.952 -23.649 1.00 85.94 111 LEU A O 1
ATOM 905 N N . ASN A 1 112 ? 15.110 -7.961 -23.284 1.00 86.06 112 ASN A N 1
ATOM 906 C CA . ASN A 1 112 ? 15.795 -8.601 -24.418 1.00 86.06 112 ASN A CA 1
ATOM 907 C C . ASN A 1 112 ? 16.785 -9.708 -24.026 1.00 86.06 112 ASN A C 1
ATOM 909 O O . ASN A 1 112 ? 17.326 -10.389 -24.896 1.00 86.06 112 ASN A O 1
ATOM 913 N N . ASN A 1 113 ? 17.081 -9.871 -22.738 1.00 87.25 113 ASN A N 1
ATOM 914 C CA . ASN A 1 113 ? 18.048 -10.851 -22.247 1.00 87.25 113 ASN A CA 1
ATOM 915 C C . ASN A 1 113 ? 17.660 -11.352 -20.847 1.00 87.25 113 ASN A C 1
ATOM 917 O O . ASN A 1 113 ? 16.764 -10.811 -20.201 1.00 87.25 113 ASN A O 1
ATOM 921 N N . THR A 1 114 ? 18.353 -12.391 -20.384 1.00 87.75 114 THR A N 1
ATOM 922 C CA . THR A 1 114 ? 18.125 -12.999 -19.066 1.00 87.75 114 THR A CA 1
ATOM 923 C C . THR A 1 114 ? 18.381 -12.023 -17.923 1.00 87.75 114 THR A C 1
ATOM 925 O O . THR A 1 114 ? 17.580 -11.956 -17.005 1.00 87.75 114 THR A O 1
ATOM 928 N N . ASN A 1 115 ? 19.416 -11.187 -18.022 1.00 89.75 115 ASN A N 1
ATOM 929 C CA . ASN A 1 115 ? 19.750 -10.202 -16.992 1.00 89.75 115 ASN A CA 1
ATOM 930 C C . ASN A 1 115 ? 18.640 -9.148 -16.796 1.00 89.75 115 ASN A C 1
ATOM 932 O O . ASN A 1 115 ? 18.396 -8.700 -15.681 1.00 89.75 115 ASN A O 1
ATOM 936 N N . ASP A 1 116 ? 17.938 -8.757 -17.862 1.00 89.62 116 ASP A N 1
ATOM 937 C CA . ASP A 1 116 ? 16.788 -7.848 -17.781 1.00 89.62 116 ASP A CA 1
ATOM 938 C C . ASP A 1 116 ? 15.600 -8.511 -17.063 1.00 89.62 116 ASP A C 1
ATOM 940 O O . ASP A 1 116 ? 14.893 -7.850 -16.302 1.00 89.62 116 ASP A O 1
ATOM 944 N N . LEU A 1 117 ? 15.403 -9.818 -17.273 1.00 90.25 117 LEU A N 1
ATOM 945 C CA . LEU A 1 117 ? 14.388 -10.606 -16.569 1.00 90.25 117 LEU A CA 1
ATOM 946 C C . LEU A 1 117 ? 14.747 -10.802 -15.092 1.00 90.25 117 LEU A C 1
ATOM 948 O O . LEU A 1 117 ? 13.868 -10.655 -14.245 1.00 90.25 117 LEU A O 1
ATOM 952 N N . ASP A 1 118 ? 16.016 -11.072 -14.786 1.00 92.94 118 ASP A N 1
ATOM 953 C CA . ASP A 1 118 ? 16.508 -11.248 -13.417 1.00 92.94 118 ASP A CA 1
ATOM 954 C C . ASP A 1 118 ? 16.348 -9.950 -12.609 1.00 92.94 118 ASP A C 1
ATOM 956 O O . ASP A 1 118 ? 15.731 -9.956 -11.546 1.00 92.94 118 ASP A O 1
ATOM 960 N N . ASN A 1 119 ? 16.763 -8.805 -13.167 1.00 92.38 119 ASN A N 1
ATOM 961 C CA . ASN A 1 119 ? 16.571 -7.496 -12.530 1.00 92.38 119 ASN A CA 1
ATOM 962 C C . ASN A 1 119 ? 15.086 -7.182 -12.276 1.00 92.38 119 ASN A C 1
ATOM 964 O O . ASN A 1 119 ? 14.722 -6.621 -11.239 1.00 92.38 119 ASN A O 1
ATOM 968 N N . LEU A 1 120 ? 14.209 -7.519 -13.228 1.00 94.31 120 LEU A N 1
ATOM 969 C CA . LEU A 1 120 ? 12.769 -7.324 -13.065 1.00 94.31 120 LEU A CA 1
ATOM 970 C C . LEU A 1 120 ? 12.203 -8.234 -11.968 1.00 94.31 120 LEU A C 1
ATOM 972 O O . LEU A 1 120 ? 11.344 -7.806 -11.194 1.00 94.31 120 LEU A O 1
ATOM 976 N N . MET A 1 121 ? 12.691 -9.471 -11.891 1.00 94.94 121 MET A N 1
ATOM 977 C CA . MET A 1 121 ? 12.309 -10.422 -10.856 1.00 94.94 121 MET A CA 1
ATOM 978 C C . MET A 1 121 ? 12.746 -9.940 -9.466 1.00 94.94 121 MET A C 1
ATOM 980 O O . MET A 1 121 ? 11.949 -9.997 -8.532 1.00 94.94 121 MET A O 1
ATOM 984 N N . ASP A 1 122 ? 13.949 -9.381 -9.329 1.00 94.44 122 ASP A N 1
ATOM 985 C CA . ASP A 1 122 ? 14.440 -8.801 -8.071 1.00 94.44 122 ASP A CA 1
ATOM 986 C C . ASP A 1 122 ? 13.585 -7.617 -7.600 1.00 94.44 122 ASP A C 1
ATOM 988 O O . ASP A 1 122 ? 13.232 -7.510 -6.417 1.00 94.44 122 ASP A O 1
ATOM 992 N N . LEU A 1 123 ? 13.163 -6.756 -8.529 1.00 95.00 123 LEU A N 1
ATOM 993 C CA . LEU A 1 123 ? 12.210 -5.690 -8.230 1.00 95.00 123 LEU A CA 1
ATOM 994 C C . LEU A 1 123 ? 10.854 -6.255 -7.780 1.00 95.00 123 LEU A C 1
ATOM 996 O O . LEU A 1 123 ? 10.256 -5.756 -6.826 1.00 95.00 123 LEU A O 1
ATOM 1000 N N . PHE A 1 124 ? 10.354 -7.305 -8.433 1.00 96.44 124 PHE A N 1
ATOM 1001 C CA . PHE A 1 124 ? 9.087 -7.934 -8.049 1.00 96.44 124 PHE A CA 1
ATOM 1002 C C . PHE A 1 124 ? 9.161 -8.609 -6.679 1.00 96.44 124 PHE A C 1
ATOM 1004 O O . PHE A 1 124 ? 8.236 -8.440 -5.887 1.00 96.44 124 PHE A O 1
ATOM 1011 N N . ASN A 1 125 ? 10.275 -9.264 -6.355 1.00 96.56 125 ASN A N 1
ATOM 1012 C CA . ASN A 1 125 ? 10.540 -9.812 -5.023 1.00 96.56 125 ASN A CA 1
ATOM 1013 C C . ASN A 1 125 ? 10.586 -8.708 -3.953 1.00 96.56 125 ASN A C 1
ATOM 1015 O O . ASN A 1 125 ? 10.085 -8.886 -2.839 1.00 96.56 125 ASN A O 1
ATOM 1019 N N . THR A 1 126 ? 11.140 -7.542 -4.298 1.00 95.44 126 THR A N 1
ATOM 1020 C CA . THR A 1 126 ? 11.138 -6.358 -3.428 1.00 95.44 126 THR A CA 1
ATOM 1021 C C . THR A 1 126 ? 9.714 -5.861 -3.181 1.00 95.44 126 THR A C 1
ATOM 1023 O O . THR A 1 126 ? 9.320 -5.661 -2.031 1.00 95.44 126 THR A O 1
ATOM 1026 N N . ILE A 1 127 ? 8.906 -5.722 -4.238 1.00 96.75 127 ILE A N 1
ATOM 1027 C CA . ILE A 1 127 ? 7.492 -5.335 -4.128 1.00 96.75 127 ILE A CA 1
ATOM 1028 C C . ILE A 1 127 ? 6.721 -6.334 -3.259 1.00 96.75 127 ILE A C 1
ATOM 1030 O O . ILE A 1 127 ? 5.941 -5.914 -2.406 1.00 96.75 127 ILE A O 1
ATOM 1034 N N . ASP A 1 128 ? 6.954 -7.634 -3.433 1.00 96.81 128 ASP A N 1
ATOM 1035 C CA . ASP A 1 128 ? 6.290 -8.676 -2.647 1.00 96.81 128 ASP A CA 1
ATOM 1036 C C . ASP A 1 128 ? 6.694 -8.631 -1.170 1.00 96.81 128 ASP A C 1
ATOM 1038 O O . ASP A 1 128 ? 5.832 -8.724 -0.298 1.00 96.81 128 ASP A O 1
ATOM 1042 N N . SER A 1 129 ? 7.969 -8.379 -0.868 1.00 95.19 129 SER A N 1
ATOM 1043 C CA . SER A 1 129 ? 8.434 -8.189 0.513 1.00 95.19 129 SER A CA 1
ATOM 1044 C C . SER A 1 129 ? 7.752 -6.990 1.182 1.00 95.19 129 SER A C 1
ATOM 1046 O O . SER A 1 129 ? 7.245 -7.095 2.298 1.00 95.19 129 SER A O 1
ATOM 1048 N N . ILE A 1 130 ? 7.654 -5.864 0.470 1.00 95.31 130 ILE A N 1
ATOM 1049 C CA . ILE A 1 130 ? 6.960 -4.658 0.947 1.00 95.31 130 ILE A CA 1
ATOM 1050 C C . ILE A 1 130 ? 5.453 -4.921 1.108 1.00 95.31 130 ILE A C 1
ATOM 1052 O O . ILE A 1 130 ? 4.830 -4.424 2.050 1.00 95.31 130 ILE A O 1
ATOM 1056 N N . ALA A 1 131 ? 4.856 -5.725 0.225 1.00 95.69 131 ALA A N 1
ATOM 1057 C CA . ALA A 1 131 ? 3.453 -6.109 0.316 1.00 95.69 131 ALA A CA 1
ATOM 1058 C C . ALA A 1 131 ? 3.160 -6.959 1.559 1.00 95.69 131 ALA A C 1
ATOM 1060 O O . ALA A 1 131 ? 2.131 -6.752 2.202 1.00 95.69 131 ALA A O 1
ATOM 1061 N N . LEU A 1 132 ? 4.064 -7.868 1.933 1.00 95.56 132 LEU A N 1
ATOM 1062 C CA . LEU A 1 132 ? 3.952 -8.640 3.173 1.00 95.56 132 LEU A CA 1
ATOM 1063 C C . LEU A 1 132 ? 4.006 -7.727 4.405 1.00 95.56 132 LEU A C 1
ATOM 1065 O O . LEU A 1 132 ? 3.134 -7.818 5.266 1.00 95.56 132 LEU A O 1
ATOM 1069 N N . GLU A 1 133 ? 4.939 -6.771 4.454 1.00 94.25 133 GLU A N 1
ATOM 1070 C CA . GLU A 1 133 ? 4.980 -5.779 5.541 1.00 94.25 133 GLU A CA 1
ATOM 1071 C C . GLU A 1 133 ? 3.693 -4.941 5.613 1.00 94.25 133 GLU A C 1
ATOM 1073 O O . GLU A 1 133 ? 3.192 -4.619 6.695 1.00 94.25 133 GLU A O 1
ATOM 1078 N N . ALA A 1 134 ? 3.119 -4.595 4.459 1.00 95.50 134 ALA A N 1
ATOM 1079 C CA . ALA A 1 134 ? 1.865 -3.859 4.392 1.00 95.50 134 ALA A CA 1
ATOM 1080 C C . ALA A 1 134 ? 0.681 -4.647 4.978 1.00 95.50 134 ALA A C 1
ATOM 1082 O O . ALA A 1 134 ? -0.196 -4.031 5.590 1.00 95.50 134 ALA A O 1
ATOM 1083 N N . VAL A 1 135 ? 0.656 -5.981 4.845 1.00 95.56 135 VAL A N 1
ATOM 1084 C CA . VAL A 1 135 ? -0.352 -6.837 5.499 1.00 95.56 135 VAL A CA 1
ATOM 1085 C C . VAL A 1 135 ? -0.284 -6.666 7.013 1.00 95.56 135 VAL A C 1
ATOM 1087 O O . VAL A 1 135 ? -1.305 -6.369 7.638 1.00 95.56 135 VAL A O 1
ATOM 1090 N N . ASP A 1 136 ? 0.908 -6.779 7.597 1.00 95.88 136 ASP A N 1
ATOM 1091 C CA . ASP A 1 136 ? 1.097 -6.662 9.046 1.00 95.88 136 ASP A CA 1
ATOM 1092 C C . ASP A 1 136 ? 0.669 -5.284 9.562 1.00 95.88 136 ASP A C 1
ATOM 1094 O O . ASP A 1 136 ? -0.061 -5.161 10.554 1.00 95.88 136 ASP A O 1
ATOM 1098 N N . ILE A 1 137 ? 1.070 -4.222 8.853 1.00 95.88 137 ILE A N 1
ATOM 1099 C CA . ILE A 1 137 ? 0.675 -2.848 9.183 1.00 95.88 137 ILE A CA 1
ATOM 1100 C C . ILE A 1 137 ? -0.849 -2.715 9.125 1.00 95.88 137 ILE A C 1
ATOM 1102 O O . ILE A 1 137 ? -1.455 -2.213 10.075 1.00 95.88 137 ILE A O 1
ATOM 1106 N N . PHE A 1 138 ? -1.482 -3.193 8.055 1.00 96.12 138 PHE A N 1
ATOM 1107 C CA . PHE A 1 138 ? -2.926 -3.103 7.869 1.00 96.12 138 PHE A CA 1
ATOM 1108 C C . PHE A 1 138 ? -3.705 -3.828 8.972 1.00 96.12 138 PHE A C 1
ATOM 1110 O O . PHE A 1 138 ? -4.628 -3.253 9.556 1.00 96.12 138 PHE A O 1
ATOM 1117 N N . VAL A 1 139 ? -3.312 -5.061 9.302 1.00 95.38 139 VAL A N 1
ATOM 1118 C CA . VAL A 1 139 ? -3.936 -5.849 10.375 1.00 95.38 139 VAL A CA 1
ATOM 1119 C C . VAL A 1 139 ? -3.797 -5.131 11.717 1.00 95.38 139 VAL A C 1
ATOM 1121 O O . VAL A 1 139 ? -4.782 -5.000 12.447 1.00 95.38 139 VAL A O 1
ATOM 1124 N N . SER A 1 140 ? -2.616 -4.578 12.016 1.00 96.19 140 SER A N 1
ATOM 1125 C CA . SER A 1 140 ? -2.394 -3.819 13.254 1.00 96.19 140 SER A CA 1
ATOM 1126 C C . SER A 1 140 ? -3.285 -2.571 13.352 1.00 96.19 140 SER A C 1
ATOM 1128 O O . SER A 1 140 ? -3.784 -2.234 14.427 1.00 96.19 140 SER A O 1
ATOM 1130 N N . LEU A 1 141 ? -3.536 -1.896 12.227 1.00 96.62 141 LEU A N 1
ATOM 1131 C CA . LEU A 1 141 ? -4.409 -0.728 12.157 1.00 96.62 141 LEU A CA 1
ATOM 1132 C C . LEU A 1 141 ? -5.889 -1.112 12.323 1.00 96.62 141 LEU A C 1
ATOM 1134 O O . LEU A 1 141 ? -6.600 -0.443 13.075 1.00 96.62 141 LEU A O 1
ATOM 1138 N N . LYS A 1 142 ? -6.356 -2.196 11.684 1.00 94.88 142 LYS A N 1
ATOM 1139 C CA . LYS A 1 142 ? -7.725 -2.719 11.875 1.00 94.88 142 LYS A CA 1
ATOM 1140 C C . LYS A 1 142 ? -7.968 -3.118 13.332 1.00 94.88 142 LYS A C 1
ATOM 1142 O O . LYS A 1 142 ? -8.997 -2.743 13.890 1.00 94.88 142 LYS A O 1
ATOM 1147 N N . ALA A 1 143 ? -7.007 -3.792 13.968 1.00 95.81 143 ALA A N 1
ATOM 1148 C CA . ALA A 1 143 ? -7.094 -4.159 15.381 1.00 95.81 143 ALA A CA 1
ATOM 1149 C C . ALA A 1 143 ? -7.282 -2.926 16.283 1.00 95.81 143 ALA A C 1
ATOM 1151 O O . ALA A 1 143 ? -8.199 -2.903 17.102 1.00 95.81 143 ALA A O 1
ATOM 1152 N N . LYS A 1 144 ? -6.498 -1.860 16.063 1.00 96.12 144 LYS A N 1
ATOM 1153 C CA . LYS A 1 144 ? -6.647 -0.586 16.791 1.00 96.12 144 LYS A CA 1
ATOM 1154 C C . LYS A 1 144 ? -8.026 0.046 16.600 1.00 96.12 144 LYS A C 1
ATOM 1156 O O . LYS A 1 144 ? -8.604 0.558 17.552 1.00 96.12 144 LYS A O 1
ATOM 1161 N N . ILE A 1 145 ? -8.580 0.009 15.387 1.00 93.19 145 ILE A N 1
ATOM 1162 C CA . ILE A 1 145 ? -9.931 0.532 15.128 1.00 93.19 145 ILE A CA 1
ATOM 1163 C C . ILE A 1 145 ? -10.990 -0.276 15.879 1.00 93.19 145 ILE A C 1
ATOM 1165 O O . ILE A 1 145 ? -11.914 0.309 16.444 1.00 93.19 145 ILE A O 1
ATOM 1169 N N . TYR A 1 146 ? -10.866 -1.602 15.920 1.00 92.50 146 TYR A N 1
ATOM 1170 C CA . TYR A 1 146 ? -11.788 -2.441 16.683 1.00 92.50 146 TYR A CA 1
ATOM 1171 C C . TYR A 1 146 ? -11.674 -2.217 18.189 1.00 92.50 146 TYR A C 1
ATOM 1173 O O . TYR A 1 146 ? -12.700 -2.139 18.861 1.00 92.50 146 TYR A O 1
ATOM 1181 N N . GLU A 1 147 ? -10.462 -2.034 18.708 1.00 95.75 147 GLU A N 1
ATOM 1182 C CA . GLU A 1 147 ? -10.237 -1.671 20.107 1.00 95.75 147 GLU A CA 1
ATOM 1183 C C . GLU A 1 147 ? -10.911 -0.336 20.456 1.00 95.75 147 GLU A C 1
ATOM 1185 O O . GLU A 1 147 ? -11.657 -0.256 21.434 1.00 95.75 147 GLU A O 1
ATOM 1190 N N . ILE A 1 148 ? -10.727 0.693 19.619 1.00 93.69 148 ILE A N 1
ATOM 1191 C CA . ILE A 1 148 ? -11.377 1.998 19.797 1.00 93.69 148 ILE A CA 1
ATOM 1192 C C . ILE A 1 148 ? -12.902 1.839 19.815 1.00 93.69 148 ILE A C 1
ATOM 1194 O O . ILE A 1 148 ? -13.552 2.299 20.754 1.00 93.69 148 ILE A O 1
ATOM 1198 N N . LYS A 1 149 ? -13.477 1.122 18.840 1.00 90.12 149 LYS A N 1
ATOM 1199 C CA . LYS A 1 149 ? -14.926 0.861 18.775 1.00 90.12 149 LYS A CA 1
ATOM 1200 C C . LYS A 1 149 ? -15.435 0.124 20.021 1.00 90.12 149 LYS A C 1
ATOM 1202 O O . LYS A 1 149 ? -16.475 0.488 20.570 1.00 90.12 149 LYS A O 1
ATOM 1207 N N . ALA A 1 150 ? -14.712 -0.889 20.496 1.00 92.94 150 ALA A N 1
ATOM 1208 C CA . ALA A 1 150 ? -15.082 -1.650 21.689 1.00 92.94 150 ALA A CA 1
ATOM 1209 C C . ALA A 1 150 ? -15.053 -0.785 22.958 1.00 92.94 150 ALA A C 1
ATOM 1211 O O . ALA A 1 150 ? -15.987 -0.832 23.763 1.00 92.94 150 ALA A O 1
ATOM 1212 N N . ASN A 1 151 ? -14.017 0.040 23.118 1.00 93.38 151 ASN A N 1
ATOM 1213 C CA . ASN A 1 151 ? -13.887 0.952 24.252 1.00 93.38 151 ASN A CA 1
ATOM 1214 C C . ASN A 1 151 ? -14.962 2.046 24.229 1.00 93.38 151 ASN A C 1
ATOM 1216 O O . ASN A 1 151 ? -15.551 2.353 25.265 1.00 93.38 151 ASN A O 1
ATOM 1220 N N . GLU A 1 152 ? -15.293 2.588 23.055 1.00 92.31 152 GLU A N 1
ATOM 1221 C CA . GLU A 1 152 ? -16.403 3.531 22.907 1.00 92.31 152 GLU A CA 1
ATOM 1222 C C . GLU A 1 152 ? -17.746 2.916 23.313 1.00 92.31 152 GLU A C 1
ATOM 1224 O O . GLU A 1 152 ? -18.522 3.563 24.021 1.00 92.31 152 GLU A O 1
ATOM 1229 N N . MET A 1 153 ? -18.019 1.668 22.918 1.00 90.06 153 MET A N 1
ATOM 1230 C CA . MET A 1 153 ? -19.234 0.962 23.332 1.00 90.06 153 MET A CA 1
ATOM 1231 C C . MET A 1 153 ? -19.282 0.769 24.848 1.00 90.06 153 MET A C 1
ATOM 1233 O O . MET A 1 153 ? -20.270 1.159 25.469 1.00 90.06 153 MET A O 1
ATOM 1237 N N . LYS A 1 154 ? -18.210 0.248 25.462 1.00 88.81 154 LYS A N 1
ATOM 1238 C CA . LYS A 1 154 ? -18.123 0.069 26.924 1.00 88.81 154 LYS A CA 1
ATOM 1239 C C . LYS A 1 154 ? -18.380 1.378 27.671 1.00 88.81 154 LYS A C 1
ATOM 1241 O O . LYS A 1 154 ? -19.198 1.412 28.585 1.00 88.81 154 LYS A O 1
ATOM 1246 N N . ASN A 1 155 ? -17.762 2.470 27.224 1.00 89.56 155 ASN A N 1
ATOM 1247 C CA . ASN A 1 155 ? -17.938 3.791 27.826 1.00 89.56 155 ASN A CA 1
ATOM 1248 C C . ASN A 1 155 ? -19.376 4.317 27.696 1.00 89.56 155 ASN A C 1
ATOM 1250 O O . ASN A 1 155 ? -19.869 4.991 28.601 1.00 89.56 155 ASN A O 1
ATOM 1254 N N . ARG A 1 156 ? -20.065 4.036 26.582 1.00 85.81 156 ARG A N 1
ATOM 1255 C CA . ARG A 1 156 ? -21.479 4.408 26.402 1.00 85.81 156 ARG A CA 1
ATOM 1256 C C . ARG A 1 156 ? -22.397 3.594 27.311 1.00 85.81 156 ARG A C 1
ATOM 1258 O O . ARG A 1 156 ? -23.287 4.182 27.921 1.00 85.81 156 ARG A O 1
ATOM 1265 N N . PHE A 1 157 ? -22.168 2.285 27.426 1.00 86.81 157 PHE A N 1
ATOM 1266 C CA . PHE A 1 157 ? -22.943 1.417 28.314 1.00 86.81 157 PHE A CA 1
ATOM 1267 C C . PHE A 1 157 ? -22.730 1.762 29.786 1.00 86.81 157 PHE A C 1
ATOM 1269 O O . PHE A 1 157 ? -23.720 1.908 30.494 1.00 86.81 157 PHE A O 1
ATOM 1276 N N . GLY A 1 158 ? -21.485 1.992 30.220 1.00 85.38 158 GLY A N 1
ATOM 1277 C CA . GLY A 1 158 ? -21.181 2.447 31.582 1.00 85.38 158 GLY A CA 1
ATOM 1278 C C . GLY A 1 158 ? -21.927 3.737 31.921 1.00 85.38 158 GLY A C 1
ATOM 1279 O O . GLY A 1 158 ? -22.753 3.755 32.823 1.00 85.38 158 GLY A O 1
ATOM 1280 N N . LYS A 1 159 ? -21.801 4.773 31.079 1.00 87.81 159 LYS A N 1
ATOM 1281 C CA . LYS A 1 159 ? -22.535 6.039 31.270 1.00 87.81 159 LYS A CA 1
ATOM 1282 C C . LYS A 1 159 ? -24.057 5.875 31.287 1.00 87.81 159 LYS A C 1
ATOM 1284 O O . LYS A 1 159 ? -24.750 6.685 31.900 1.00 87.81 159 LYS A O 1
ATOM 1289 N N . MET A 1 160 ? -24.604 4.904 30.555 1.00 86.19 160 MET A N 1
ATOM 1290 C CA . MET A 1 160 ? -26.038 4.618 30.566 1.00 86.19 160 MET A CA 1
ATOM 1291 C C . MET A 1 160 ? -26.453 3.901 31.854 1.00 86.19 160 MET A C 1
ATOM 1293 O O . MET A 1 160 ? -27.462 4.286 32.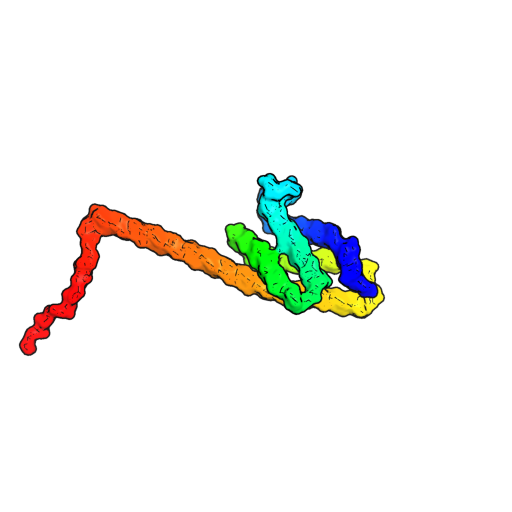442 1.00 86.19 160 MET A O 1
ATOM 1297 N N . ALA A 1 161 ? -25.669 2.922 32.308 1.00 82.94 161 ALA A N 1
ATOM 1298 C CA . ALA A 1 161 ? -25.869 2.231 33.577 1.00 82.94 161 ALA A CA 1
ATOM 1299 C C . ALA A 1 161 ? -25.801 3.212 34.756 1.00 82.94 161 ALA A C 1
ATOM 1301 O O . ALA A 1 161 ? -26.762 3.283 35.517 1.00 82.94 161 ALA A O 1
ATOM 1302 N N . ASP A 1 162 ? -24.777 4.072 34.813 1.00 85.75 162 ASP A N 1
ATOM 1303 C CA . ASP A 1 162 ? -24.625 5.111 35.844 1.00 85.75 162 ASP A CA 1
ATOM 1304 C C . ASP A 1 162 ? -25.850 6.036 35.902 1.00 85.75 162 ASP A C 1
ATOM 1306 O O . ASP A 1 162 ? -26.354 6.394 36.968 1.00 85.75 162 ASP A O 1
ATOM 1310 N N . ARG A 1 163 ? -26.376 6.428 34.731 1.00 85.94 163 ARG A N 1
ATOM 1311 C CA . ARG A 1 163 ? -27.584 7.264 34.636 1.00 85.94 163 ARG A CA 1
ATOM 1312 C C . ARG A 1 163 ? -28.831 6.541 35.133 1.00 85.94 163 ARG A C 1
ATOM 1314 O O . ARG A 1 163 ? -29.678 7.186 35.747 1.00 85.94 163 ARG A O 1
ATOM 1321 N N . ILE A 1 164 ? -28.970 5.247 34.845 1.00 86.56 164 ILE A N 1
ATOM 1322 C CA . ILE A 1 164 ? -30.087 4.426 35.327 1.00 86.56 164 ILE A CA 1
ATOM 1323 C C . ILE A 1 164 ? -29.983 4.277 36.846 1.00 86.56 164 ILE A C 1
ATOM 1325 O O . ILE A 1 164 ? -30.938 4.611 37.540 1.00 86.56 164 ILE A O 1
ATOM 1329 N N . MET A 1 165 ? -28.821 3.883 37.368 1.00 82.75 165 MET A N 1
ATOM 1330 C CA . MET A 1 165 ? -28.578 3.739 38.807 1.00 82.75 165 MET A CA 1
ATOM 1331 C C . MET A 1 165 ? -28.893 5.036 39.559 1.00 82.75 165 MET A C 1
ATOM 1333 O O . MET A 1 165 ? -29.699 5.027 40.487 1.00 82.75 165 MET A O 1
ATOM 1337 N N . LYS A 1 166 ? -28.398 6.181 39.069 1.00 85.88 166 LYS A N 1
ATOM 1338 C CA . LYS A 1 166 ? -28.701 7.500 39.646 1.00 85.88 166 LYS A CA 1
ATOM 1339 C C . LYS A 1 166 ? -30.186 7.871 39.574 1.00 85.88 166 LYS A C 1
ATOM 1341 O O . LYS A 1 166 ? -30.695 8.525 40.479 1.00 85.88 166 LYS A O 1
ATOM 1346 N N . LYS A 1 167 ? -30.891 7.494 38.502 1.00 84.06 167 LYS A N 1
ATOM 1347 C CA . LYS A 1 167 ? -32.327 7.783 38.333 1.00 84.06 167 LYS A CA 1
ATOM 1348 C C . LYS A 1 167 ? -33.203 6.953 39.275 1.00 84.06 167 LYS A C 1
ATOM 1350 O O . LYS A 1 167 ? -34.250 7.441 39.689 1.00 84.06 167 LYS A O 1
ATOM 1355 N N . TYR A 1 168 ? -32.793 5.726 39.585 1.00 84.25 168 TYR A N 1
ATOM 1356 C CA . TYR A 1 168 ? -33.547 4.804 40.437 1.00 84.25 168 TYR A CA 1
ATOM 1357 C C . TYR A 1 168 ? -33.022 4.725 41.879 1.00 84.25 168 TYR A C 1
ATOM 1359 O O . TYR A 1 168 ? -33.568 3.958 42.663 1.00 84.25 168 TYR A O 1
ATOM 1367 N N . GLY A 1 169 ? -32.014 5.528 42.241 1.00 75.88 169 GLY A N 1
ATOM 1368 C CA . GLY A 1 169 ? -31.477 5.581 43.605 1.00 75.88 169 GLY A CA 1
ATOM 1369 C C . GLY A 1 169 ? -30.836 4.268 44.057 1.00 75.88 169 GLY A C 1
ATOM 1370 O O . GLY A 1 169 ? -30.915 3.932 45.233 1.00 75.88 169 GLY A O 1
ATOM 1371 N N . ILE A 1 170 ? -30.260 3.504 43.124 1.00 70.00 170 ILE A N 1
ATOM 1372 C CA . ILE A 1 170 ? -29.538 2.268 43.441 1.00 70.00 170 ILE A CA 1
ATOM 1373 C C . ILE A 1 170 ? -28.151 2.686 43.941 1.00 70.00 170 ILE A C 1
ATOM 1375 O O . ILE A 1 170 ? -27.293 3.027 43.127 1.00 70.00 170 ILE A O 1
ATOM 1379 N N . ASP A 1 171 ? -27.965 2.725 45.262 1.00 63.03 171 ASP A N 1
ATOM 1380 C CA . ASP A 1 171 ? -26.659 2.948 45.893 1.00 63.03 171 ASP A CA 1
ATOM 1381 C C . ASP A 1 171 ? -25.783 1.694 45.759 1.00 63.03 171 ASP A C 1
ATOM 1383 O O . ASP A 1 171 ? -26.254 0.570 45.934 1.00 63.03 171 ASP A O 1
ATOM 1387 N N . GLU A 1 172 ? -24.491 1.891 45.479 1.00 54.56 172 GLU A N 1
ATOM 1388 C CA . GLU A 1 172 ? -23.460 0.848 45.313 1.00 54.56 172 GLU A CA 1
ATOM 1389 C C . GLU A 1 172 ? -23.121 0.065 46.601 1.00 54.56 172 GLU A C 1
ATOM 1391 O O . GLU A 1 172 ? -22.109 -0.633 46.649 1.00 54.56 172 GLU A O 1
ATOM 1396 N N . ASN A 1 173 ? -23.970 0.093 47.632 1.00 48.00 173 ASN A N 1
ATOM 1397 C CA . ASN A 1 173 ? -23.850 -0.817 48.771 1.00 48.00 173 ASN A CA 1
ATOM 1398 C C . ASN A 1 173 ? -24.397 -2.203 48.388 1.00 48.00 173 ASN A C 1
ATOM 1400 O O . ASN A 1 173 ? -25.398 -2.679 48.916 1.00 48.00 173 ASN A O 1
ATOM 1404 N N . PHE A 1 174 ? -23.729 -2.867 47.443 1.00 48.53 174 PHE A N 1
ATOM 1405 C CA . PHE A 1 174 ? -23.651 -4.321 47.491 1.00 48.53 174 PHE A CA 1
ATOM 1406 C C . PHE A 1 174 ? -22.654 -4.643 48.600 1.00 48.53 174 PHE A C 1
ATOM 1408 O O . PHE A 1 174 ? -21.444 -4.686 48.378 1.00 48.53 174 PHE A O 1
ATOM 1415 N N . ASP A 1 175 ? -23.192 -4.742 49.813 1.00 43.94 175 ASP A N 1
ATOM 1416 C CA . ASP A 1 175 ? -22.448 -4.976 51.037 1.00 43.94 175 ASP A CA 1
ATOM 1417 C C . ASP A 1 175 ? -21.445 -6.124 50.894 1.00 43.94 175 ASP A C 1
ATOM 1419 O O . ASP A 1 175 ? -21.758 -7.231 50.453 1.00 43.94 175 ASP A O 1
ATOM 1423 N N . ASN A 1 176 ? -20.245 -5.847 51.402 1.00 42.78 176 ASN A N 1
ATOM 1424 C CA . ASN A 1 176 ? -19.246 -6.807 51.864 1.00 42.78 176 ASN A CA 1
ATOM 1425 C C . ASN A 1 176 ? -19.743 -7.656 53.064 1.00 42.78 176 ASN A C 1
ATOM 1427 O O . ASN A 1 176 ? -18.936 -8.126 53.867 1.00 42.78 176 ASN A O 1
ATOM 1431 N N . ASP A 1 177 ? -21.047 -7.904 53.191 1.00 42.69 177 ASP A N 1
ATOM 1432 C CA . ASP A 1 177 ? -21.631 -8.711 54.261 1.00 42.69 177 ASP A CA 1
ATOM 1433 C C . ASP A 1 177 ? -21.726 -10.184 53.842 1.00 42.69 177 ASP A C 1
ATOM 1435 O O . ASP A 1 177 ? -22.791 -10.777 53.699 1.00 42.69 177 ASP A O 1
ATOM 1439 N N . THR A 1 178 ? -20.559 -10.814 53.697 1.00 45.09 178 THR A N 1
ATOM 1440 C CA . THR A 1 178 ? -20.400 -12.256 53.966 1.00 45.09 178 THR A CA 1
ATOM 1441 C C . THR A 1 178 ? -19.501 -12.496 55.177 1.00 45.09 178 THR A C 1
ATOM 1443 O O . THR A 1 178 ? -18.799 -13.500 55.242 1.00 45.09 178 THR A O 1
ATOM 1446 N N . ASN A 1 179 ? -19.513 -11.580 56.149 1.00 47.62 179 ASN A N 1
ATOM 1447 C CA . ASN A 1 179 ? -18.895 -11.779 57.459 1.00 47.62 179 ASN A CA 1
ATOM 1448 C C . ASN A 1 179 ? -19.915 -11.566 58.582 1.00 47.62 179 ASN A C 1
ATOM 1450 O O . ASN A 1 179 ? -19.785 -10.654 59.390 1.00 47.62 179 ASN A O 1
ATOM 1454 N N . LEU A 1 180 ? -20.897 -12.461 58.672 1.00 41.44 180 LEU A N 1
ATOM 1455 C CA . LEU A 1 180 ? -21.589 -12.747 59.927 1.00 41.44 180 LEU A CA 1
ATOM 1456 C C . LEU A 1 180 ? -21.664 -14.263 60.114 1.00 41.44 180 LEU A C 1
ATOM 1458 O O . LEU A 1 180 ? -22.524 -14.949 59.578 1.00 41.44 180 LEU A O 1
ATOM 1462 N N . SER A 1 181 ? -20.670 -14.756 60.851 1.00 47.09 181 SER A N 1
ATOM 1463 C CA . SER A 1 181 ? -20.810 -15.745 61.921 1.00 47.09 181 SER A CA 1
ATOM 1464 C C . SER A 1 181 ? -22.192 -16.400 62.092 1.00 47.09 181 SER A C 1
ATOM 1466 O O . SER A 1 181 ? -23.088 -15.818 62.701 1.00 47.09 181 SER A O 1
ATOM 1468 N N . GLU A 1 182 ? -22.278 -17.678 61.742 1.00 40.84 182 GLU A N 1
ATOM 1469 C CA . GLU A 1 182 ? -22.827 -18.699 62.640 1.00 40.84 182 GLU A CA 1
ATOM 1470 C C . GLU A 1 182 ? -21.587 -19.467 63.151 1.00 40.84 182 GLU A C 1
ATOM 1472 O O . GLU A 1 182 ? -20.765 -19.894 62.350 1.00 40.84 182 GLU A O 1
ATOM 1477 N N . GLY A 1 183 ? -21.248 -19.583 64.433 1.00 49.81 183 GLY A N 1
ATOM 1478 C CA . GLY A 1 183 ? -22.068 -19.525 65.630 1.00 49.81 183 GLY A CA 1
ATOM 1479 C C . GLY A 1 183 ? -22.118 -20.915 66.266 1.00 49.81 183 GLY A C 1
ATOM 1480 O O . GLY A 1 183 ? -23.064 -21.646 66.004 1.00 49.81 183 GLY A O 1
ATOM 1481 N N . SER A 1 184 ? -21.165 -21.179 67.175 1.00 43.25 184 SER A N 1
ATOM 1482 C CA . SER A 1 184 ? -21.041 -22.316 68.125 1.00 43.25 184 SER A CA 1
ATOM 1483 C C . SER A 1 184 ? -20.264 -23.555 67.679 1.00 43.25 184 SER A C 1
ATOM 1485 O O . SER A 1 184 ? -20.698 -24.250 66.739 1.00 43.25 184 SER A O 1
#

pLDDT: mean 85.3, std 13.46, range [40.84, 96.81]